Protein AF-A0A140GR70-F1 (afdb_monomer_lite)

Organism: Clostridium perfringens (NCBI:txid1502)

Sequence (190 aa):
MDKSYELPILKVSNDFLEKCQNIIRYSSLDVKYKFSELLINQDLESFISFMFIGAKDKNFKLTESFLEELISLQIKEVQNLYLNKSVKKIGQALNILISKDCGFSIQAELLNCSSPDDLVRIITNIALSYRRVIKKTMLNDNDINEVLNSVSDTKQIKILANMILIYSSVYIHNKKELEEVEEVDESEEI

Radius of gyration: 18.19 Å; chains: 1; bounding box: 41×38×78 Å

Foldseek 3Di:
DDPPDDDDPQPDDPVLVVVLVCQCPPFDPQLNVLSVVCNVVVAPVSVLSNLVVLLVTPPRADAPRNVLSSQVSYDPLLNVLLPQPLLLLLLLLLLVCVVVVRNVVLLVLLQVDQDLVSVLVSSVVSQVSSCVPLVDGSDDPCSSVVLSVSDDHRVSSNSSSSSSPSSNRHDHDPVPPVVVSVPPPPPPDD

pLDDT: mean 81.14, std 15.73, range [36.78, 95.75]

Structure (mmCIF, N/CA/C/O backbone):
data_AF-A0A140GR70-F1
#
_entry.id   AF-A0A140GR70-F1
#
loop_
_atom_site.group_PDB
_atom_site.id
_atom_site.type_symbol
_atom_site.label_atom_id
_atom_site.label_alt_id
_atom_site.label_comp_id
_atom_site.label_asym_id
_atom_site.label_entity_id
_atom_site.label_seq_id
_atom_site.pdbx_PDB_ins_code
_atom_site.Cartn_x
_atom_site.Cartn_y
_atom_site.Cartn_z
_atom_site.occupancy
_atom_site.B_iso_or_equiv
_atom_site.auth_seq_id
_atom_site.auth_comp_id
_atom_site.auth_asym_id
_atom_site.auth_atom_id
_atom_site.pdbx_PDB_model_num
ATOM 1 N N . MET A 1 1 ? 12.257 -5.485 -37.862 1.00 42.72 1 MET A N 1
ATOM 2 C CA . MET A 1 1 ? 12.649 -4.487 -36.849 1.00 42.72 1 MET A CA 1
ATOM 3 C C . MET A 1 1 ? 12.809 -5.244 -35.551 1.00 42.72 1 MET A C 1
ATOM 5 O O . MET A 1 1 ? 11.802 -5.633 -34.970 1.00 42.72 1 MET A O 1
ATOM 9 N N . ASP A 1 2 ? 14.049 -5.546 -35.176 1.00 41.62 2 ASP A N 1
ATOM 10 C CA . ASP A 1 2 ? 14.341 -6.172 -33.890 1.00 41.62 2 ASP A CA 1
ATOM 11 C C . ASP A 1 2 ? 13.977 -5.183 -32.785 1.00 41.62 2 ASP A C 1
ATOM 13 O O . ASP A 1 2 ? 14.456 -4.049 -32.772 1.00 41.62 2 ASP A O 1
ATOM 17 N N . LYS A 1 3 ? 13.071 -5.586 -31.891 1.00 48.41 3 LYS A N 1
ATOM 18 C CA . LYS A 1 3 ? 12.798 -4.835 -30.667 1.00 48.41 3 LYS A CA 1
ATOM 19 C C . LYS A 1 3 ? 14.024 -4.996 -29.772 1.00 48.41 3 LYS A C 1
ATOM 21 O O . LYS A 1 3 ? 14.169 -6.024 -29.117 1.00 48.41 3 LYS A O 1
ATOM 26 N N . SER A 1 4 ? 14.924 -4.017 -29.777 1.00 48.16 4 SER A N 1
ATOM 27 C CA . SER A 1 4 ? 15.984 -3.932 -28.777 1.00 48.16 4 SER A CA 1
ATOM 28 C C . SER A 1 4 ? 15.335 -3.742 -27.407 1.00 48.16 4 SER A C 1
ATOM 30 O O . SER A 1 4 ? 14.594 -2.784 -27.194 1.00 48.16 4 SER A O 1
ATOM 32 N N . TYR A 1 5 ? 15.569 -4.687 -26.496 1.00 49.66 5 TYR A N 1
ATOM 33 C CA . TYR A 1 5 ? 15.121 -4.581 -25.112 1.00 49.66 5 TYR A CA 1
ATOM 34 C C . TYR A 1 5 ? 16.189 -3.802 -24.342 1.00 49.66 5 TYR A C 1
ATOM 36 O O . TYR A 1 5 ? 17.255 -4.332 -24.030 1.00 49.66 5 TYR A O 1
ATOM 44 N N . GLU A 1 6 ? 15.941 -2.519 -24.103 1.00 50.50 6 GLU A N 1
ATOM 45 C CA . GLU A 1 6 ? 16.799 -1.701 -23.250 1.00 50.50 6 GLU A CA 1
ATOM 46 C C . GLU A 1 6 ? 16.425 -1.977 -21.793 1.00 50.50 6 GLU A C 1
ATOM 48 O O . GLU A 1 6 ? 15.339 -1.620 -21.340 1.00 50.50 6 GLU A O 1
ATOM 53 N 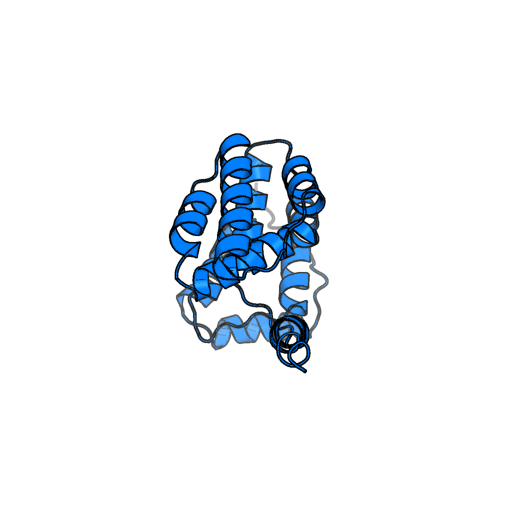N . LEU A 1 7 ? 17.309 -2.658 -21.061 1.00 52.84 7 LEU A N 1
ATOM 54 C CA . LEU A 1 7 ? 17.143 -2.828 -19.622 1.00 52.84 7 LEU A CA 1
ATOM 55 C C . LEU A 1 7 ? 17.640 -1.558 -18.920 1.00 52.84 7 LEU A C 1
ATOM 57 O O . LEU A 1 7 ? 18.805 -1.189 -19.109 1.00 52.84 7 LEU A O 1
ATOM 61 N N . PRO A 1 8 ? 16.810 -0.887 -18.105 1.00 59.25 8 PRO A N 1
ATOM 62 C CA . PRO A 1 8 ? 17.270 0.254 -17.332 1.00 59.25 8 PRO A CA 1
ATOM 63 C C . PRO A 1 8 ? 18.392 -0.197 -16.388 1.00 59.25 8 PRO A C 1
ATOM 65 O O . PRO A 1 8 ? 18.254 -1.179 -15.659 1.00 59.25 8 PRO A O 1
ATOM 68 N N . ILE A 1 9 ? 19.522 0.517 -16.394 1.00 57.59 9 ILE A N 1
ATOM 69 C CA . ILE A 1 9 ? 20.574 0.306 -15.395 1.00 57.59 9 ILE A CA 1
ATOM 70 C C . ILE A 1 9 ? 20.068 0.903 -14.084 1.00 57.59 9 ILE A C 1
ATOM 72 O O . ILE A 1 9 ? 20.148 2.111 -13.854 1.00 57.59 9 ILE A O 1
ATOM 76 N N . LEU A 1 10 ? 19.521 0.043 -13.231 1.00 66.56 10 LEU A N 1
ATOM 77 C CA . LEU A 1 10 ? 19.032 0.418 -11.914 1.00 66.56 10 LEU A CA 1
ATOM 78 C C . LEU A 1 10 ? 20.213 0.481 -10.941 1.00 66.56 10 LEU A C 1
ATOM 80 O O . LEU A 1 10 ? 20.910 -0.510 -10.723 1.00 66.56 10 LEU A O 1
ATOM 84 N N . LYS A 1 11 ? 20.452 1.657 -10.353 1.00 72.75 11 LYS A N 1
ATOM 85 C CA . LYS A 1 11 ? 21.376 1.790 -9.221 1.00 72.75 11 LYS A CA 1
ATOM 86 C C . LYS A 1 11 ? 20.663 1.302 -7.965 1.00 72.75 11 LYS A C 1
ATOM 88 O O . LYS A 1 11 ? 19.963 2.075 -7.324 1.00 72.75 11 LYS A O 1
ATOM 93 N N . VAL A 1 12 ? 20.841 0.026 -7.655 1.00 81.25 12 VAL A N 1
ATOM 94 C CA . VAL A 1 12 ? 20.326 -0.619 -6.440 1.00 81.25 12 VAL A CA 1
ATOM 95 C C . VAL A 1 12 ? 21.473 -0.979 -5.503 1.00 81.25 12 VAL A C 1
ATOM 97 O O . VAL A 1 12 ? 22.621 -1.116 -5.939 1.00 81.25 12 VAL A O 1
ATOM 100 N N . SER A 1 13 ? 21.177 -1.112 -4.214 1.00 87.75 13 SER A N 1
ATOM 101 C CA . SER A 1 13 ? 22.169 -1.519 -3.223 1.00 87.75 13 SER A CA 1
ATOM 102 C C . SER A 1 13 ? 22.524 -3.011 -3.348 1.00 87.75 13 SER A C 1
ATOM 104 O O . SER A 1 13 ? 21.765 -3.821 -3.888 1.00 87.75 13 SER A O 1
ATOM 106 N N . ASN A 1 14 ? 23.688 -3.409 -2.824 1.00 87.94 14 ASN A N 1
ATOM 107 C CA . ASN A 1 14 ? 24.030 -4.834 -2.718 1.00 87.94 14 ASN A CA 1
ATOM 108 C C . ASN A 1 14 ? 23.053 -5.575 -1.789 1.00 87.94 14 ASN A C 1
ATOM 110 O O . ASN A 1 14 ? 22.665 -6.703 -2.089 1.00 87.94 14 ASN A O 1
ATOM 114 N N . ASP A 1 15 ? 22.601 -4.917 -0.720 1.00 88.06 15 ASP A N 1
ATOM 115 C CA . ASP A 1 15 ? 21.597 -5.444 0.208 1.00 88.06 15 ASP A CA 1
ATOM 116 C C . ASP A 1 15 ? 20.269 -5.729 -0.504 1.00 88.06 15 ASP A C 1
ATOM 118 O O . ASP A 1 15 ? 19.615 -6.741 -0.241 1.00 88.06 15 ASP A O 1
ATOM 122 N N . PHE A 1 16 ? 19.868 -4.861 -1.435 1.00 88.44 16 PHE A N 1
ATOM 123 C CA . PHE A 1 16 ? 18.698 -5.084 -2.273 1.00 88.44 16 PHE A CA 1
ATOM 124 C C . PHE A 1 16 ? 18.865 -6.332 -3.135 1.00 88.44 16 PHE A C 1
ATOM 126 O O . PHE A 1 16 ? 17.987 -7.194 -3.132 1.00 88.44 16 PHE A O 1
ATOM 133 N N . LEU A 1 17 ? 20.007 -6.483 -3.815 1.00 88.06 17 LEU A N 1
ATOM 134 C CA . LEU A 1 17 ? 20.296 -7.667 -4.630 1.00 88.06 17 LEU A CA 1
ATOM 135 C C . LEU A 1 17 ? 20.277 -8.959 -3.804 1.00 88.06 17 LEU A C 1
ATOM 137 O O . LEU A 1 17 ? 19.729 -9.967 -4.256 1.00 88.06 17 LEU A O 1
ATOM 141 N N . GLU A 1 18 ? 20.828 -8.939 -2.592 1.00 89.06 18 GLU A N 1
ATOM 142 C CA . GLU A 1 18 ? 20.797 -10.088 -1.688 1.00 89.06 18 GLU A CA 1
ATOM 143 C C . GLU A 1 18 ? 19.359 -10.447 -1.284 1.00 89.06 18 GLU A C 1
ATOM 145 O O . GLU A 1 18 ? 18.958 -11.613 -1.347 1.00 89.06 18 GLU A O 1
ATOM 150 N N . LYS A 1 19 ? 18.531 -9.449 -0.957 1.00 88.06 19 LYS A N 1
ATOM 151 C CA . LYS A 1 19 ? 17.107 -9.663 -0.654 1.00 88.06 19 LYS A CA 1
ATOM 152 C C . LYS A 1 19 ? 16.333 -10.201 -1.854 1.00 88.06 19 LYS A C 1
ATOM 154 O O . LYS A 1 19 ? 15.553 -11.138 -1.686 1.00 88.06 19 LYS A O 1
ATOM 159 N N . CYS A 1 20 ? 16.594 -9.700 -3.062 1.00 88.88 20 CYS A N 1
ATOM 160 C CA . CYS A 1 20 ? 16.032 -10.248 -4.298 1.00 88.88 20 CYS A CA 1
ATOM 161 C C . CYS A 1 20 ? 16.365 -11.740 -4.446 1.00 88.88 20 CYS A C 1
ATOM 163 O O . CYS A 1 20 ? 15.481 -12.559 -4.705 1.00 88.88 20 CYS A O 1
ATOM 165 N N . GLN A 1 21 ? 17.631 -12.116 -4.235 1.00 88.19 21 GLN A N 1
ATOM 166 C CA . GLN A 1 21 ? 18.054 -13.517 -4.289 1.00 88.19 21 GLN A CA 1
ATOM 167 C C . GLN A 1 21 ? 17.365 -14.364 -3.217 1.00 88.19 21 GLN A C 1
ATOM 169 O O . GLN A 1 21 ? 16.930 -15.479 -3.509 1.00 88.19 21 GLN A O 1
ATOM 174 N N . ASN A 1 22 ? 17.224 -13.840 -1.999 1.00 88.81 22 ASN A N 1
ATOM 175 C CA . ASN A 1 22 ? 16.535 -14.530 -0.913 1.00 88.81 22 ASN A CA 1
ATOM 176 C C . ASN A 1 22 ? 15.056 -14.765 -1.238 1.00 88.81 22 ASN A C 1
ATOM 178 O O . ASN A 1 22 ? 14.564 -15.873 -1.022 1.00 88.81 22 ASN A O 1
ATOM 182 N N . ILE A 1 23 ? 14.369 -13.787 -1.837 1.00 88.19 23 ILE A N 1
ATOM 183 C CA . ILE A 1 23 ? 12.974 -13.941 -2.270 1.00 88.19 23 ILE A CA 1
ATOM 184 C C . ILE A 1 23 ? 12.857 -15.069 -3.301 1.00 88.19 23 ILE A C 1
ATOM 186 O O . ILE A 1 23 ? 12.030 -15.967 -3.134 1.00 88.19 23 ILE A O 1
ATOM 190 N N . ILE A 1 24 ? 13.726 -15.077 -4.317 1.00 86.38 24 ILE A N 1
ATOM 191 C CA . ILE A 1 24 ? 13.738 -16.097 -5.379 1.00 86.38 24 ILE A CA 1
ATOM 192 C C . ILE A 1 24 ? 14.080 -17.490 -4.825 1.00 86.38 24 ILE A C 1
ATOM 194 O O . ILE A 1 24 ? 13.548 -18.503 -5.287 1.00 86.38 24 ILE A O 1
ATOM 198 N N . ARG A 1 25 ? 14.965 -17.583 -3.829 1.00 88.12 25 ARG A N 1
ATOM 199 C CA . ARG A 1 25 ? 15.404 -18.870 -3.267 1.00 88.12 25 ARG A CA 1
ATOM 200 C C . ARG A 1 25 ? 14.405 -19.450 -2.276 1.00 88.12 25 ARG A C 1
ATOM 202 O O . ARG A 1 25 ? 14.076 -20.631 -2.396 1.00 88.12 25 ARG A O 1
ATOM 209 N N . TYR A 1 26 ? 13.890 -18.638 -1.360 1.00 88.19 26 TYR A N 1
ATOM 210 C CA . TYR A 1 26 ? 13.258 -19.138 -0.138 1.00 88.19 26 TYR A CA 1
ATOM 211 C C . TYR A 1 26 ? 11.753 -18.864 -0.017 1.00 88.19 26 TYR A C 1
ATOM 213 O O . TYR A 1 26 ? 11.118 -19.477 0.836 1.00 88.19 26 TYR A O 1
ATOM 221 N N . SER A 1 27 ? 11.162 -18.004 -0.854 1.00 87.75 27 SER A N 1
ATOM 222 C CA . SER A 1 27 ? 9.712 -17.731 -0.783 1.00 87.75 27 SER A CA 1
ATOM 223 C C . SER A 1 27 ? 8.869 -18.860 -1.384 1.00 87.75 27 SER A C 1
ATOM 225 O O . SER A 1 27 ? 9.390 -19.755 -2.053 1.00 87.75 27 SER A O 1
ATOM 227 N N . SER A 1 28 ? 7.549 -18.811 -1.197 1.00 89.88 28 SER A N 1
ATOM 228 C CA . SER A 1 28 ? 6.615 -19.682 -1.921 1.00 89.88 28 SER A CA 1
ATOM 229 C C . SER A 1 28 ? 6.694 -19.493 -3.445 1.00 89.88 28 SER A C 1
ATOM 231 O O . SER A 1 28 ? 7.146 -18.460 -3.944 1.00 89.88 28 SER A O 1
ATOM 233 N N . LEU A 1 29 ? 6.255 -20.503 -4.206 1.00 90.75 29 LEU A N 1
ATOM 234 C CA . LEU A 1 29 ? 6.300 -20.475 -5.674 1.00 90.75 29 LEU A CA 1
ATOM 235 C C . LEU A 1 29 ? 5.546 -19.268 -6.256 1.00 90.75 29 LEU A C 1
ATOM 237 O O . LEU A 1 29 ? 6.050 -18.630 -7.178 1.00 90.75 29 LEU A O 1
ATOM 241 N N . ASP A 1 30 ? 4.397 -18.917 -5.675 1.00 91.06 30 ASP A N 1
ATOM 242 C CA . ASP A 1 30 ? 3.586 -17.776 -6.109 1.00 91.06 30 ASP A CA 1
ATOM 243 C C . ASP A 1 30 ? 4.327 -16.448 -5.914 1.00 91.06 30 ASP A C 1
ATOM 245 O O . ASP A 1 30 ? 4.372 -15.619 -6.827 1.00 91.06 30 ASP A O 1
ATOM 249 N N . VAL A 1 31 ? 4.972 -16.264 -4.755 1.00 90.50 31 VAL A N 1
ATOM 250 C CA . VAL A 1 31 ? 5.796 -15.078 -4.478 1.00 90.50 31 VAL A CA 1
ATOM 251 C C . VAL A 1 31 ? 6.969 -15.011 -5.452 1.00 90.50 31 VAL A C 1
ATOM 253 O O . VAL A 1 31 ? 7.221 -13.949 -6.017 1.00 90.50 31 VAL A O 1
ATOM 256 N N . LYS A 1 32 ? 7.660 -16.131 -5.711 1.00 92.25 32 LYS A N 1
ATOM 257 C CA . LYS A 1 32 ? 8.763 -16.179 -6.689 1.00 92.25 32 LYS A CA 1
ATOM 258 C C . LYS A 1 32 ? 8.298 -15.778 -8.084 1.00 92.25 32 LYS A C 1
ATOM 260 O O . LYS A 1 32 ? 8.974 -14.993 -8.750 1.00 92.25 32 LYS A O 1
ATOM 265 N N . TYR A 1 33 ? 7.159 -16.311 -8.523 1.00 92.31 33 TYR A N 1
ATOM 266 C CA . TYR A 1 33 ? 6.601 -16.027 -9.840 1.00 92.31 33 TYR A CA 1
ATOM 267 C C . TYR A 1 33 ? 6.263 -14.539 -9.980 1.00 92.31 33 TYR A C 1
ATOM 269 O O . TYR A 1 33 ? 6.752 -13.884 -10.898 1.00 92.31 33 TYR A O 1
ATOM 277 N N . LYS A 1 34 ? 5.521 -13.976 -9.018 1.00 93.12 34 LYS A N 1
ATOM 278 C CA . LYS A 1 34 ? 5.145 -12.554 -9.033 1.00 93.12 34 LYS A CA 1
ATOM 279 C C . LYS A 1 34 ? 6.322 -11.608 -8.867 1.00 93.12 34 LYS A C 1
A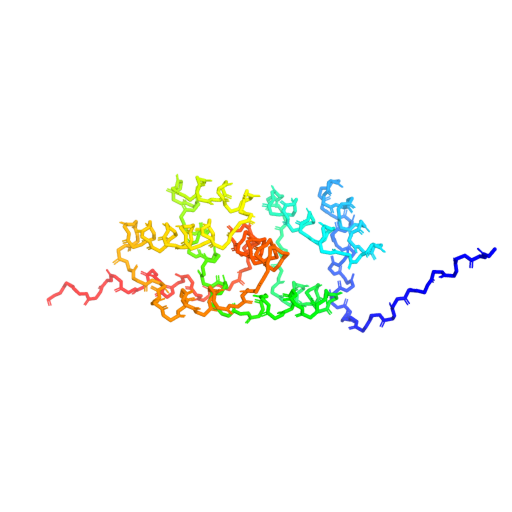TOM 281 O O . LYS A 1 34 ? 6.358 -10.561 -9.505 1.00 93.12 34 LYS A O 1
ATOM 286 N N . PHE A 1 35 ? 7.317 -11.990 -8.078 1.00 91.19 35 PHE A N 1
ATOM 287 C CA . PHE A 1 35 ? 8.548 -11.222 -7.984 1.00 91.19 35 PHE A CA 1
ATOM 288 C C . PHE A 1 35 ? 9.326 -11.215 -9.305 1.00 91.19 35 PHE A C 1
ATOM 290 O O . PHE A 1 35 ? 9.818 -10.174 -9.727 1.00 91.19 35 PHE A O 1
ATOM 297 N N . SER A 1 36 ? 9.398 -12.356 -9.995 1.00 89.12 36 SER A N 1
ATOM 298 C CA . SER A 1 36 ? 10.055 -12.440 -11.307 1.00 89.12 36 SER A CA 1
ATOM 299 C C . SER A 1 36 ? 9.332 -11.586 -12.353 1.00 89.12 36 SER A C 1
ATOM 301 O O . SER A 1 36 ? 9.981 -10.888 -13.125 1.00 89.12 36 SER A O 1
ATOM 303 N N . GLU A 1 37 ? 7.996 -11.599 -12.341 1.00 90.50 37 GLU A N 1
ATOM 304 C CA . GLU A 1 37 ? 7.153 -10.753 -13.195 1.00 90.50 37 GLU A CA 1
ATOM 305 C C . GLU A 1 37 ? 7.436 -9.259 -12.960 1.00 90.50 37 GLU A C 1
ATOM 307 O O . GLU A 1 37 ? 7.689 -8.521 -13.913 1.00 90.50 37 GLU A O 1
ATOM 312 N N . LEU A 1 38 ? 7.519 -8.835 -11.692 1.00 90.31 38 LEU A N 1
ATOM 313 C CA . LEU A 1 38 ? 7.901 -7.472 -11.314 1.00 90.31 38 LEU A CA 1
ATOM 314 C C . LEU A 1 38 ? 9.286 -7.076 -11.844 1.00 90.31 38 LEU A C 1
ATOM 316 O O . LEU A 1 38 ? 9.435 -5.981 -12.381 1.00 90.31 38 LEU A O 1
ATOM 320 N N . LEU A 1 39 ? 10.294 -7.946 -11.729 1.00 84.88 39 LEU A N 1
ATOM 321 C CA . LEU A 1 39 ? 11.650 -7.639 -12.202 1.00 84.88 39 LEU A CA 1
ATOM 322 C C . LEU A 1 39 ? 11.727 -7.452 -13.727 1.00 84.88 39 LEU A C 1
ATOM 324 O O . LEU A 1 39 ? 12.536 -6.649 -14.196 1.00 84.88 39 LEU A O 1
ATOM 328 N N . ILE A 1 40 ? 10.905 -8.187 -14.484 1.00 84.12 40 ILE A N 1
ATOM 329 C CA . ILE A 1 40 ? 10.892 -8.164 -15.955 1.00 84.12 40 ILE A CA 1
ATOM 330 C C . ILE A 1 40 ? 10.084 -6.979 -16.492 1.00 84.12 40 ILE A C 1
ATOM 332 O O . ILE A 1 40 ? 10.556 -6.281 -17.391 1.00 84.12 40 ILE A O 1
ATOM 336 N N . ASN A 1 41 ? 8.874 -6.767 -15.968 1.00 84.06 41 ASN A N 1
ATOM 337 C CA . ASN A 1 41 ? 7.933 -5.785 -16.513 1.00 84.06 41 ASN A CA 1
ATOM 338 C C . ASN A 1 41 ? 8.097 -4.396 -15.887 1.00 84.06 41 ASN A C 1
ATOM 340 O O . ASN A 1 41 ? 7.894 -3.394 -16.567 1.00 84.06 41 ASN A O 1
ATOM 344 N N . GLN A 1 42 ? 8.462 -4.337 -14.600 1.00 80.50 42 GLN A N 1
ATOM 345 C CA . GLN A 1 42 ? 8.635 -3.102 -13.820 1.00 80.50 42 GLN A CA 1
ATOM 346 C C . GLN A 1 42 ? 7.425 -2.152 -13.867 1.00 80.50 42 GLN A C 1
ATOM 348 O O . GLN A 1 42 ? 7.564 -0.939 -13.715 1.00 80.50 42 GLN A O 1
ATOM 353 N N . ASP A 1 43 ? 6.224 -2.700 -14.060 1.00 85.00 43 ASP A N 1
ATOM 354 C CA . ASP A 1 43 ? 4.978 -1.943 -14.049 1.00 85.00 43 ASP A CA 1
ATOM 355 C C . ASP A 1 43 ? 4.261 -2.014 -12.692 1.00 85.00 43 ASP A C 1
ATOM 357 O O . ASP A 1 43 ? 4.529 -2.856 -11.827 1.00 85.00 43 ASP A O 1
ATOM 361 N N . LEU A 1 44 ? 3.316 -1.089 -12.516 1.00 84.75 44 LEU A N 1
ATOM 362 C CA . LEU A 1 44 ? 2.527 -0.950 -11.298 1.00 84.75 44 LEU A CA 1
ATOM 363 C C . LEU A 1 44 ? 1.693 -2.204 -10.990 1.00 84.75 44 LEU A C 1
ATOM 365 O O . LEU A 1 44 ? 1.498 -2.537 -9.824 1.00 84.75 44 LEU A O 1
ATOM 369 N N . GLU A 1 45 ? 1.172 -2.881 -12.011 1.00 88.56 45 GLU A N 1
ATOM 370 C CA . GLU A 1 45 ? 0.317 -4.055 -11.825 1.00 88.56 45 GLU A CA 1
ATOM 371 C C . GLU A 1 45 ? 1.122 -5.226 -11.256 1.00 88.56 45 GLU A C 1
ATOM 373 O O . GLU A 1 45 ? 0.724 -5.838 -10.262 1.00 88.56 45 GLU A O 1
ATOM 378 N N . SER A 1 46 ? 2.305 -5.464 -11.819 1.00 89.69 46 SER A N 1
ATOM 379 C CA . SER A 1 46 ? 3.270 -6.449 -11.343 1.00 89.69 46 SER A CA 1
ATOM 380 C C . SER A 1 46 ? 3.731 -6.115 -9.922 1.00 89.69 46 SER A C 1
ATOM 382 O O . SER A 1 46 ? 3.812 -7.008 -9.075 1.00 89.69 46 SER A O 1
ATOM 384 N N . PHE A 1 47 ? 3.955 -4.828 -9.623 1.00 89.62 47 PHE A N 1
ATOM 385 C CA . PHE A 1 47 ? 4.295 -4.362 -8.277 1.00 89.62 47 PHE A CA 1
ATOM 386 C C . PHE A 1 47 ? 3.182 -4.678 -7.275 1.00 89.62 47 PHE A C 1
ATOM 388 O O . PHE A 1 47 ? 3.422 -5.381 -6.294 1.00 89.62 47 PHE A O 1
ATOM 395 N N . ILE A 1 48 ? 1.948 -4.240 -7.536 1.00 88.44 48 ILE A N 1
ATOM 396 C CA . ILE A 1 48 ? 0.801 -4.484 -6.649 1.00 88.44 48 ILE A CA 1
ATOM 397 C C . ILE A 1 48 ? 0.566 -5.985 -6.468 1.00 88.44 48 ILE A C 1
ATOM 399 O O . ILE A 1 48 ? 0.375 -6.455 -5.344 1.00 88.44 48 ILE A O 1
ATOM 403 N N . SER A 1 49 ? 0.613 -6.753 -7.560 1.00 89.62 49 SER A N 1
ATOM 404 C CA . SER A 1 49 ? 0.410 -8.198 -7.510 1.00 89.62 49 SER A CA 1
ATOM 405 C C . SER A 1 49 ? 1.458 -8.883 -6.636 1.00 89.62 49 SER A C 1
ATOM 407 O O . SER A 1 49 ? 1.106 -9.795 -5.884 1.00 89.62 49 SER A O 1
ATOM 409 N N . PHE A 1 50 ? 2.722 -8.467 -6.723 1.00 91.31 50 PHE A N 1
ATOM 410 C CA . PHE A 1 50 ? 3.782 -8.971 -5.858 1.00 91.31 50 PHE A CA 1
ATOM 411 C C . PHE A 1 50 ? 3.536 -8.597 -4.394 1.00 91.31 50 PHE A C 1
ATOM 413 O O . PHE A 1 50 ? 3.587 -9.477 -3.537 1.00 91.31 50 PHE A O 1
ATOM 420 N N . MET A 1 51 ? 3.194 -7.337 -4.107 1.00 89.44 51 MET A N 1
ATOM 421 C CA . MET A 1 51 ? 2.930 -6.884 -2.738 1.00 89.44 51 MET A CA 1
ATOM 422 C C . MET A 1 51 ? 1.771 -7.655 -2.089 1.00 89.44 51 MET A C 1
ATOM 424 O O . MET A 1 51 ? 1.891 -8.089 -0.945 1.00 89.44 51 MET A O 1
ATOM 428 N N . PHE A 1 52 ? 0.671 -7.892 -2.813 1.00 87.25 52 PHE A N 1
ATOM 429 C CA . PHE A 1 52 ? -0.488 -8.623 -2.285 1.00 87.25 52 PHE A CA 1
ATOM 430 C C . PHE A 1 52 ? -0.261 -10.127 -2.137 1.00 87.25 52 PHE A C 1
ATOM 432 O O . PHE A 1 52 ? -0.758 -10.722 -1.181 1.00 87.25 52 PHE A O 1
ATOM 439 N N . ILE A 1 53 ? 0.464 -10.765 -3.060 1.00 88.62 53 ILE A N 1
ATOM 440 C CA . ILE A 1 53 ? 0.834 -12.179 -2.905 1.00 88.62 53 ILE A CA 1
ATOM 441 C C . ILE A 1 53 ? 1.840 -12.342 -1.766 1.00 88.62 53 ILE A C 1
ATOM 443 O O . ILE A 1 53 ? 1.673 -13.233 -0.937 1.00 88.62 53 ILE A O 1
ATOM 447 N N . GLY A 1 54 ? 2.808 -11.431 -1.663 1.00 85.62 54 GLY A N 1
ATOM 448 C CA . GLY A 1 54 ? 3.733 -11.356 -0.541 1.00 85.62 54 GLY A CA 1
ATOM 449 C C . GLY A 1 54 ? 3.011 -11.210 0.798 1.00 85.62 54 GLY A C 1
ATOM 450 O O . GLY A 1 54 ? 3.268 -11.984 1.710 1.00 85.62 54 GLY A O 1
ATOM 451 N N . ALA A 1 55 ? 2.039 -10.300 0.906 1.00 81.31 55 ALA A N 1
ATOM 452 C CA . ALA A 1 55 ? 1.257 -10.095 2.130 1.00 81.31 55 ALA A CA 1
ATOM 453 C C . ALA A 1 55 ? 0.486 -11.344 2.607 1.00 81.31 55 ALA A C 1
ATOM 455 O O . ALA A 1 55 ? 0.182 -11.473 3.791 1.00 81.31 55 ALA A O 1
ATOM 456 N N . LYS A 1 56 ? 0.150 -12.268 1.697 1.00 81.44 56 LYS A N 1
ATOM 457 C CA . LYS A 1 56 ? -0.520 -13.536 2.032 1.00 81.44 56 LYS A CA 1
ATOM 458 C C . LYS A 1 56 ? 0.450 -14.609 2.531 1.00 81.44 56 LYS A C 1
ATOM 460 O O . LYS A 1 56 ? 0.015 -15.569 3.170 1.00 81.44 56 LYS A O 1
ATOM 465 N N . ASP A 1 57 ? 1.740 -14.475 2.239 1.00 80.94 57 ASP A N 1
ATOM 466 C CA . ASP A 1 57 ? 2.766 -15.424 2.655 1.00 80.94 57 ASP A CA 1
ATOM 467 C C . ASP A 1 57 ? 3.263 -15.073 4.066 1.00 80.94 57 ASP A C 1
ATOM 469 O O . ASP A 1 57 ? 3.924 -14.063 4.295 1.00 80.94 57 ASP A O 1
ATOM 473 N N . LYS A 1 58 ? 2.962 -15.937 5.042 1.00 69.75 58 LYS A N 1
ATOM 474 C CA . LYS A 1 58 ? 3.312 -15.726 6.460 1.00 69.75 58 LYS A CA 1
ATOM 475 C C . LYS A 1 58 ? 4.819 -15.604 6.712 1.00 69.75 58 LYS A C 1
ATOM 477 O O . LYS A 1 58 ? 5.215 -15.062 7.743 1.00 69.75 58 LYS A O 1
ATOM 482 N N . ASN A 1 59 ? 5.647 -16.125 5.808 1.00 68.94 59 ASN A N 1
ATOM 483 C CA . ASN A 1 59 ? 7.104 -16.077 5.922 1.00 68.94 59 ASN A CA 1
ATOM 484 C C . ASN A 1 59 ? 7.708 -14.881 5.180 1.00 68.94 59 ASN A C 1
ATOM 486 O O . ASN A 1 59 ? 8.912 -14.637 5.275 1.00 68.94 59 ASN A O 1
ATOM 490 N N . PHE A 1 60 ? 6.889 -14.132 4.446 1.00 74.31 60 PHE A N 1
ATOM 491 C CA . PHE A 1 60 ? 7.331 -12.999 3.665 1.00 74.31 60 PHE A CA 1
ATOM 492 C C . PHE A 1 60 ? 7.235 -11.719 4.494 1.00 74.31 60 PHE A C 1
ATOM 494 O O . PHE A 1 60 ? 6.158 -11.231 4.833 1.00 74.31 60 PHE A O 1
ATOM 501 N N . LYS A 1 61 ? 8.399 -11.166 4.837 1.00 73.81 61 LYS A N 1
ATOM 502 C CA . LYS A 1 61 ? 8.518 -9.878 5.520 1.00 73.81 61 LYS A CA 1
ATOM 503 C C . LYS A 1 61 ? 9.350 -8.934 4.670 1.00 73.81 61 LYS A C 1
ATOM 505 O O . LYS A 1 61 ? 10.473 -9.263 4.293 1.00 73.81 61 LYS A O 1
ATOM 510 N N . LEU A 1 62 ? 8.809 -7.747 4.416 1.00 77.75 62 LEU A N 1
ATOM 511 C CA . LEU A 1 62 ? 9.520 -6.676 3.732 1.00 77.75 62 LEU A CA 1
ATOM 512 C C . LEU A 1 62 ? 10.073 -5.698 4.763 1.00 77.75 62 LEU A C 1
ATOM 514 O O . LEU A 1 62 ? 9.347 -5.150 5.588 1.00 77.75 62 LEU A O 1
ATOM 518 N N . THR A 1 63 ? 11.381 -5.481 4.712 1.00 81.69 63 THR A N 1
ATOM 519 C CA . THR A 1 63 ? 12.023 -4.380 5.437 1.00 81.69 63 THR A CA 1
ATOM 520 C C . THR A 1 63 ? 11.705 -3.054 4.751 1.00 81.69 63 THR A C 1
ATOM 522 O O . THR A 1 63 ? 11.662 -3.034 3.519 1.00 81.69 63 THR A O 1
ATOM 525 N N . GLU A 1 64 ? 11.617 -1.960 5.512 1.00 79.94 64 GLU A N 1
ATOM 526 C CA . GLU A 1 64 ? 11.353 -0.613 4.974 1.00 79.94 64 GLU A CA 1
ATOM 527 C C . GLU A 1 64 ? 12.330 -0.255 3.846 1.00 79.94 64 GLU A C 1
ATOM 529 O O . GLU A 1 64 ? 11.889 0.040 2.742 1.00 79.94 64 GLU A O 1
ATOM 534 N N . SER A 1 65 ? 13.637 -0.450 4.060 1.00 83.62 65 SER A N 1
ATOM 535 C CA . SER A 1 65 ? 14.674 -0.124 3.067 1.00 83.62 65 SER A CA 1
ATOM 536 C C . SER A 1 65 ? 14.524 -0.860 1.734 1.00 83.62 65 SER A C 1
ATOM 538 O O . SER A 1 65 ? 14.747 -0.297 0.669 1.00 83.62 65 SER A O 1
ATOM 540 N N . PHE A 1 66 ? 14.110 -2.126 1.769 1.00 86.62 66 PHE A N 1
ATOM 541 C CA . PHE A 1 66 ? 13.895 -2.895 0.543 1.00 86.62 66 PHE A CA 1
ATOM 542 C C . PHE A 1 66 ? 12.644 -2.437 -0.205 1.00 86.62 66 PHE A C 1
ATOM 544 O O . PHE A 1 66 ? 12.645 -2.388 -1.432 1.00 86.62 66 PHE A O 1
ATOM 551 N N . LEU A 1 67 ? 11.583 -2.089 0.527 1.00 85.44 67 LEU A N 1
ATOM 552 C CA . LEU A 1 67 ? 10.373 -1.559 -0.082 1.00 85.44 67 LEU A CA 1
ATOM 553 C C . LEU A 1 67 ? 10.602 -0.158 -0.661 1.00 85.44 67 LEU A C 1
ATOM 555 O O . LEU A 1 67 ? 10.128 0.118 -1.755 1.00 85.44 67 LEU A O 1
ATOM 559 N N . GLU A 1 68 ? 11.369 0.696 0.017 1.00 85.06 68 GLU A N 1
ATOM 560 C CA . GLU A 1 68 ? 11.789 1.999 -0.509 1.00 85.06 68 GLU A CA 1
ATOM 561 C C . GLU A 1 68 ? 12.568 1.857 -1.820 1.00 85.06 68 GLU A C 1
ATOM 563 O O . GLU A 1 68 ? 12.258 2.542 -2.796 1.00 85.06 68 GLU A O 1
ATOM 568 N N . GLU A 1 69 ? 13.524 0.925 -1.884 1.00 86.88 69 GLU A N 1
ATOM 569 C CA . GLU A 1 69 ? 14.240 0.642 -3.129 1.00 86.88 69 GLU A CA 1
ATOM 570 C C . GLU A 1 69 ? 13.300 0.094 -4.215 1.00 86.88 69 GLU A C 1
ATOM 572 O O . GLU A 1 69 ? 13.365 0.577 -5.341 1.00 86.88 69 GLU A O 1
ATOM 577 N N . LEU A 1 70 ? 12.357 -0.810 -3.904 1.00 87.50 70 LEU A N 1
ATOM 578 C CA . LEU A 1 70 ? 11.343 -1.267 -4.873 1.00 87.50 70 LEU A CA 1
ATOM 579 C C . LEU A 1 70 ? 10.468 -0.122 -5.401 1.00 87.50 70 LEU A C 1
ATOM 581 O O . LEU A 1 70 ? 10.172 -0.072 -6.596 1.00 87.50 70 LEU A O 1
ATOM 585 N N . ILE A 1 71 ? 10.060 0.798 -4.525 1.00 87.12 71 ILE A N 1
ATOM 586 C CA . ILE A 1 71 ? 9.266 1.977 -4.882 1.00 87.12 71 ILE A CA 1
ATOM 587 C C . ILE A 1 71 ? 10.079 2.935 -5.753 1.00 87.12 71 ILE A C 1
ATOM 589 O O . ILE A 1 71 ? 9.531 3.503 -6.696 1.00 87.12 71 ILE A O 1
ATOM 593 N N . SER A 1 72 ? 11.385 3.075 -5.509 1.00 85.44 72 SER A N 1
ATOM 594 C CA . SER A 1 72 ? 12.265 3.918 -6.332 1.00 85.44 72 SER A CA 1
ATOM 595 C C . SER A 1 72 ? 12.332 3.483 -7.804 1.00 85.44 72 SER A C 1
ATOM 597 O O . SER A 1 72 ? 12.652 4.297 -8.670 1.00 85.44 72 SER A O 1
ATOM 599 N N . LEU A 1 73 ? 11.976 2.225 -8.095 1.00 84.88 73 LEU A N 1
ATOM 600 C CA . LEU A 1 73 ? 11.882 1.676 -9.451 1.00 84.88 73 LEU A CA 1
ATOM 601 C C . LEU A 1 73 ? 10.557 2.013 -10.152 1.00 84.88 73 LEU A C 1
ATOM 603 O O . LEU A 1 73 ? 10.426 1.790 -11.352 1.00 84.88 73 LEU A O 1
ATOM 607 N N . GLN A 1 74 ? 9.565 2.521 -9.419 1.00 86.12 74 GLN A N 1
ATOM 608 C CA . GLN A 1 74 ? 8.234 2.834 -9.939 1.00 86.12 74 GLN A CA 1
ATOM 609 C C . GLN A 1 74 ? 8.171 4.245 -10.538 1.00 86.12 74 GLN A C 1
ATOM 611 O O . GLN A 1 74 ? 9.071 5.063 -10.364 1.00 86.12 74 GLN A O 1
ATOM 616 N N . ILE A 1 75 ? 7.068 4.567 -11.218 1.00 85.62 75 ILE A N 1
ATOM 617 C CA . ILE A 1 75 ? 6.806 5.925 -11.720 1.00 85.62 75 ILE A CA 1
ATOM 618 C C . ILE A 1 75 ? 6.667 6.942 -10.573 1.00 85.62 75 ILE A C 1
ATOM 620 O O . ILE A 1 75 ? 6.264 6.594 -9.460 1.00 85.62 75 ILE A O 1
ATOM 624 N N . LYS A 1 76 ? 6.963 8.219 -10.851 1.00 85.81 76 LYS A N 1
ATOM 625 C CA . LYS A 1 76 ? 6.976 9.302 -9.847 1.00 85.81 76 LYS A CA 1
ATOM 626 C C . LYS A 1 76 ? 5.666 9.421 -9.073 1.00 85.81 76 LYS A C 1
ATOM 628 O O . LYS A 1 76 ? 5.682 9.721 -7.887 1.00 85.81 76 LYS A O 1
ATOM 633 N N . GLU A 1 77 ? 4.537 9.178 -9.724 1.00 85.62 77 GLU A N 1
ATOM 634 C CA . GLU A 1 77 ? 3.215 9.226 -9.105 1.00 85.62 77 GLU A CA 1
ATOM 635 C C . GLU A 1 77 ? 3.081 8.197 -7.975 1.00 85.62 77 GLU A C 1
ATOM 637 O O . GLU A 1 77 ? 2.572 8.517 -6.904 1.00 85.62 77 GLU A O 1
ATOM 642 N N . VAL A 1 78 ? 3.592 6.980 -8.185 1.00 85.69 78 VAL A N 1
ATOM 643 C CA . VAL A 1 78 ? 3.603 5.915 -7.170 1.00 85.69 78 VAL A CA 1
ATOM 644 C C . VAL A 1 78 ? 4.549 6.283 -6.032 1.00 85.69 78 VAL A C 1
ATOM 646 O O . VAL A 1 78 ? 4.179 6.155 -4.869 1.00 85.69 78 VAL A O 1
ATOM 649 N N . GLN A 1 79 ? 5.736 6.801 -6.362 1.00 88.31 79 GLN A N 1
ATOM 650 C CA . GLN A 1 79 ? 6.712 7.256 -5.368 1.00 88.31 79 GLN A CA 1
ATOM 651 C C . GLN A 1 79 ? 6.126 8.345 -4.457 1.00 88.31 79 GLN A C 1
ATOM 653 O O . GLN A 1 79 ? 6.219 8.242 -3.236 1.00 88.31 79 GLN A O 1
ATOM 658 N N . ASN A 1 80 ? 5.471 9.355 -5.036 1.00 88.44 80 ASN A N 1
ATOM 659 C CA . ASN A 1 80 ? 4.880 10.466 -4.290 1.00 88.44 80 ASN A CA 1
ATOM 660 C C . ASN A 1 80 ? 3.763 10.006 -3.345 1.00 88.44 80 ASN A C 1
ATOM 662 O O . ASN A 1 80 ? 3.703 10.461 -2.205 1.00 88.44 80 ASN A O 1
ATOM 666 N N . LEU A 1 81 ? 2.890 9.105 -3.806 1.00 86.31 81 LEU A N 1
ATOM 667 C CA . LEU A 1 81 ? 1.795 8.580 -2.987 1.00 86.31 81 LEU A CA 1
ATOM 668 C C . LEU A 1 81 ? 2.291 7.633 -1.893 1.00 86.31 81 LEU A C 1
ATOM 670 O O . LEU A 1 81 ? 1.753 7.655 -0.790 1.00 86.31 81 LEU A O 1
ATOM 674 N N . TYR A 1 82 ? 3.327 6.837 -2.164 1.00 84.38 82 TYR A N 1
ATOM 675 C CA . TYR A 1 82 ? 3.956 5.992 -1.152 1.00 84.38 82 TYR A CA 1
ATOM 676 C C . TYR A 1 82 ? 4.621 6.833 -0.053 1.00 84.38 82 TYR A C 1
ATOM 678 O O . TYR A 1 82 ? 4.410 6.594 1.128 1.00 84.38 82 TYR A O 1
ATOM 686 N N . LEU A 1 83 ? 5.368 7.878 -0.418 1.00 84.94 83 LEU A N 1
ATOM 687 C CA . LEU A 1 83 ? 6.031 8.758 0.553 1.00 84.94 83 LEU A CA 1
ATOM 688 C C . LEU A 1 83 ? 5.062 9.684 1.313 1.00 84.94 83 LEU A C 1
ATOM 690 O O . LEU A 1 83 ? 5.479 10.390 2.236 1.00 84.94 83 LEU A O 1
ATOM 694 N N . ASN A 1 84 ? 3.774 9.695 0.957 1.00 89.38 84 ASN A N 1
ATOM 695 C CA . ASN A 1 84 ? 2.772 10.505 1.631 1.00 89.38 84 ASN A CA 1
ATOM 696 C C . ASN A 1 84 ? 2.450 9.936 3.028 1.00 89.38 84 ASN A C 1
ATOM 698 O O . ASN A 1 84 ? 1.931 8.826 3.185 1.00 89.38 84 ASN A O 1
ATOM 702 N N . LYS A 1 85 ? 2.719 10.734 4.068 1.00 89.56 85 LYS A N 1
ATOM 703 C CA . LYS A 1 85 ? 2.515 10.331 5.468 1.00 89.56 85 LYS A CA 1
ATOM 704 C C . LYS A 1 85 ? 1.051 10.051 5.795 1.00 89.56 85 LYS A C 1
ATOM 706 O O . LYS A 1 85 ? 0.772 9.124 6.552 1.00 89.56 85 LYS A O 1
ATOM 711 N N . SER A 1 86 ? 0.123 10.822 5.241 1.00 92.00 86 SER A N 1
ATOM 712 C CA . SER A 1 86 ? -1.307 10.635 5.476 1.00 92.00 86 SER A CA 1
ATOM 713 C C . SER A 1 86 ? -1.816 9.353 4.812 1.00 92.00 86 SER A C 1
ATOM 715 O O . SER A 1 86 ? -2.567 8.611 5.440 1.00 92.00 86 SER A O 1
ATOM 717 N N . VAL A 1 87 ? -1.316 8.995 3.621 1.00 92.19 87 VAL A N 1
ATOM 718 C CA . VAL A 1 87 ? -1.589 7.686 2.991 1.00 92.19 87 VAL A CA 1
ATOM 719 C C . VAL A 1 87 ? -1.089 6.536 3.869 1.00 92.19 87 VAL A C 1
ATOM 721 O O . VAL A 1 87 ? -1.848 5.601 4.139 1.00 92.19 87 VAL A O 1
ATOM 724 N N . LYS A 1 88 ? 0.151 6.628 4.376 1.00 90.25 88 LYS A N 1
ATOM 725 C CA . LYS A 1 88 ? 0.725 5.636 5.305 1.00 90.25 88 LYS A CA 1
ATOM 726 C C . LYS A 1 88 ? -0.143 5.472 6.556 1.00 90.25 88 LYS A C 1
ATOM 728 O O . LYS A 1 88 ? -0.512 4.346 6.889 1.00 90.25 88 LYS A O 1
ATOM 733 N N . LYS A 1 89 ? -0.544 6.575 7.201 1.00 91.25 89 LYS A N 1
ATOM 734 C CA . LYS A 1 89 ? -1.424 6.549 8.383 1.00 91.25 89 LYS A CA 1
ATOM 735 C C . LYS A 1 89 ? -2.776 5.899 8.099 1.00 91.25 89 LYS A C 1
ATOM 737 O O . LYS A 1 89 ? -3.238 5.098 8.905 1.00 91.25 89 LYS A O 1
ATOM 742 N N . ILE A 1 90 ? -3.420 6.224 6.974 1.00 93.25 90 ILE A N 1
ATOM 743 C CA . ILE A 1 90 ? -4.719 5.636 6.606 1.00 93.25 90 ILE A CA 1
ATOM 744 C C . ILE A 1 90 ? -4.581 4.124 6.402 1.00 93.25 90 ILE A C 1
ATOM 746 O O . ILE A 1 90 ? -5.401 3.356 6.908 1.00 93.25 90 ILE A O 1
ATOM 750 N N . GLY A 1 91 ? -3.530 3.682 5.708 1.00 92.50 91 GLY A N 1
ATOM 751 C CA . GLY A 1 91 ? -3.250 2.260 5.529 1.00 92.50 91 GLY A CA 1
ATOM 752 C C . GLY A 1 91 ? -2.982 1.532 6.849 1.00 92.50 91 GLY A C 1
ATOM 753 O O . GLY A 1 91 ? -3.553 0.470 7.085 1.00 92.50 91 GLY A O 1
ATOM 754 N N . GLN A 1 92 ? -2.194 2.125 7.751 1.00 89.75 92 GLN A N 1
ATOM 755 C CA . GLN A 1 92 ? -1.948 1.584 9.095 1.00 89.75 92 GLN A CA 1
ATOM 756 C C . GLN A 1 92 ? -3.230 1.525 9.944 1.00 89.75 92 GLN A C 1
ATOM 758 O O . GLN A 1 92 ? -3.487 0.516 10.602 1.00 89.75 92 GLN A O 1
ATOM 763 N N . ALA A 1 93 ? -4.077 2.557 9.890 1.00 91.31 93 ALA A N 1
ATOM 764 C CA . ALA A 1 93 ? -5.378 2.555 10.558 1.00 91.31 93 ALA A CA 1
ATOM 765 C C . ALA A 1 93 ? -6.256 1.399 10.054 1.00 91.31 93 ALA A C 1
ATOM 767 O O . ALA A 1 93 ? -6.877 0.692 10.850 1.00 91.31 93 ALA A O 1
ATOM 768 N N . LEU A 1 94 ? -6.266 1.154 8.739 1.00 93.50 94 LEU A N 1
ATOM 769 C CA . LEU A 1 94 ? -6.969 0.015 8.158 1.00 93.50 94 LEU A CA 1
ATOM 770 C C . LEU A 1 94 ? -6.353 -1.329 8.577 1.00 93.50 94 LEU A C 1
ATOM 772 O O . LEU A 1 94 ? -7.103 -2.258 8.861 1.00 93.50 94 LEU A O 1
ATOM 776 N N . ASN A 1 95 ? -5.025 -1.442 8.678 1.00 90.56 95 ASN A N 1
ATOM 777 C CA . ASN A 1 95 ? -4.372 -2.653 9.187 1.00 90.56 95 ASN A CA 1
ATOM 778 C C . ASN A 1 95 ? -4.847 -3.000 10.608 1.00 90.56 95 ASN A C 1
ATOM 780 O O . ASN A 1 95 ? -5.195 -4.149 10.880 1.00 90.56 95 ASN A O 1
ATOM 784 N N . ILE A 1 96 ? -4.926 -1.999 11.490 1.00 89.44 96 ILE A N 1
ATOM 785 C CA . ILE A 1 96 ? -5.435 -2.161 12.859 1.00 89.44 96 ILE A CA 1
ATOM 786 C C . ILE A 1 96 ? -6.903 -2.606 12.844 1.00 89.44 96 ILE A C 1
ATOM 788 O O . ILE A 1 96 ? -7.299 -3.484 13.603 1.00 89.44 96 ILE A O 1
ATOM 792 N N . LEU A 1 97 ? -7.728 -2.047 11.958 1.00 91.56 97 LEU A N 1
ATOM 793 C CA . LEU A 1 97 ? -9.118 -2.488 11.814 1.00 91.56 97 LEU A CA 1
ATOM 794 C C . LEU A 1 97 ? -9.223 -3.933 11.307 1.00 91.56 97 LEU A C 1
ATOM 796 O O . LEU A 1 97 ? -10.075 -4.690 11.774 1.00 91.56 97 LEU A O 1
ATOM 800 N N . ILE A 1 98 ? -8.363 -4.339 10.370 1.00 90.62 98 ILE A N 1
ATOM 801 C CA . ILE A 1 98 ? -8.300 -5.717 9.865 1.00 90.62 98 ILE A CA 1
ATOM 802 C C . ILE A 1 98 ? -7.885 -6.680 10.984 1.00 90.62 98 ILE A C 1
ATOM 804 O O . ILE A 1 98 ? -8.514 -7.720 11.139 1.00 90.62 98 ILE A O 1
ATOM 808 N N . SER A 1 99 ? -6.892 -6.328 11.808 1.00 86.50 99 SER A N 1
ATOM 809 C CA . SER A 1 99 ? -6.457 -7.173 12.934 1.00 86.50 99 SER A CA 1
ATOM 810 C C . SER A 1 99 ? -7.496 -7.290 14.056 1.00 86.50 99 SER A C 1
ATOM 812 O O . SER A 1 99 ? -7.411 -8.193 14.885 1.00 86.50 99 SER A O 1
ATOM 814 N N . LYS A 1 100 ? -8.493 -6.396 14.071 1.00 87.56 100 LYS A N 1
ATOM 815 C CA . LYS A 1 100 ? -9.673 -6.427 14.948 1.00 87.56 100 LYS A CA 1
ATOM 816 C C . LYS A 1 100 ? -10.925 -6.976 14.245 1.00 87.56 100 LYS A C 1
ATOM 818 O O . LYS A 1 100 ? -12.035 -6.708 14.699 1.00 87.56 100 LYS A O 1
ATOM 823 N N . ASP A 1 101 ? -10.764 -7.666 13.116 1.00 88.06 101 ASP A N 1
ATOM 824 C CA . ASP A 1 101 ? -11.829 -8.294 12.319 1.00 88.06 101 ASP A CA 1
ATOM 825 C C . ASP A 1 101 ? -12.951 -7.354 11.827 1.00 88.06 101 ASP A C 1
ATOM 827 O O . ASP A 1 101 ? -14.031 -7.796 11.438 1.00 88.06 101 ASP A O 1
ATOM 831 N N . CYS A 1 102 ? -12.711 -6.040 11.794 1.00 89.94 102 CYS A N 1
ATOM 832 C CA . CYS A 1 102 ? -13.705 -5.033 11.395 1.00 89.94 102 CYS A CA 1
ATOM 833 C C . CYS A 1 102 ? -13.299 -4.211 10.161 1.00 89.94 102 CYS A C 1
ATOM 835 O O . CYS A 1 102 ? -14.090 -3.409 9.670 1.00 89.94 102 CYS A O 1
ATOM 837 N N . GLY A 1 103 ? -12.093 -4.427 9.628 1.00 91.06 103 GLY A N 1
ATOM 838 C CA . GLY A 1 103 ? -11.582 -3.738 8.439 1.00 91.06 103 GLY A CA 1
ATOM 839 C C . GLY A 1 103 ? -11.851 -4.444 7.104 1.00 91.06 103 GLY A C 1
ATOM 840 O O . GLY A 1 103 ? -11.658 -3.834 6.056 1.00 91.06 103 GLY A O 1
ATOM 841 N N . PHE A 1 104 ? -12.303 -5.704 7.104 1.00 91.12 104 PHE A N 1
ATOM 842 C CA . PHE A 1 104 ? -12.419 -6.510 5.876 1.00 91.12 104 PHE A CA 1
ATOM 843 C C . PHE A 1 104 ? -13.406 -5.944 4.848 1.00 91.12 104 PHE A C 1
ATOM 845 O O . PHE A 1 104 ? -13.128 -5.974 3.650 1.00 91.12 104 PHE A O 1
ATOM 852 N N . SER A 1 105 ? -14.544 -5.401 5.292 1.00 93.50 105 SER A N 1
ATOM 853 C CA . SER A 1 105 ? -15.512 -4.767 4.387 1.00 93.50 105 SER A CA 1
ATOM 854 C C . SER A 1 105 ? -14.915 -3.531 3.717 1.00 93.50 105 SER A C 1
ATOM 856 O O . SER A 1 105 ? -15.027 -3.373 2.507 1.00 93.50 105 SER A O 1
ATOM 858 N N . ILE A 1 106 ? -14.206 -2.702 4.482 1.00 94.94 106 ILE A N 1
ATOM 859 C CA . ILE A 1 106 ? -13.542 -1.495 3.984 1.00 94.94 106 ILE A CA 1
ATOM 860 C C . ILE A 1 106 ? -12.418 -1.860 3.004 1.00 94.94 106 ILE A C 1
ATOM 862 O O . ILE A 1 106 ? -12.258 -1.221 1.966 1.00 94.94 106 ILE A O 1
ATOM 866 N N . GLN A 1 107 ? -11.673 -2.932 3.286 1.00 92.12 107 GLN A N 1
ATOM 867 C CA . GLN A 1 107 ? -10.668 -3.470 2.369 1.00 92.12 107 GLN A CA 1
ATOM 868 C C . GLN A 1 107 ? -11.293 -3.908 1.032 1.00 92.12 107 GLN A C 1
ATOM 870 O O . GLN A 1 107 ? -10.746 -3.616 -0.031 1.00 92.12 107 GLN A O 1
ATOM 875 N N . ALA A 1 108 ? -12.453 -4.571 1.069 1.00 91.75 108 ALA A N 1
ATOM 876 C CA . ALA A 1 108 ? -13.180 -4.964 -0.135 1.00 91.75 108 ALA A CA 1
ATOM 877 C C . ALA A 1 108 ? -13.705 -3.753 -0.926 1.00 91.75 108 ALA A C 1
ATOM 879 O O . ALA A 1 108 ? -13.678 -3.768 -2.156 1.00 91.75 108 ALA A O 1
ATOM 880 N N . GLU A 1 109 ? -14.143 -2.689 -0.248 1.00 94.50 109 GLU A N 1
ATOM 881 C CA . GLU A 1 109 ? -14.528 -1.436 -0.905 1.00 94.50 109 GLU A CA 1
ATOM 882 C C . GLU A 1 109 ? -13.330 -0.765 -1.595 1.00 94.50 109 GLU A C 1
ATOM 884 O O . GLU A 1 109 ? -13.451 -0.349 -2.745 1.00 94.50 109 GLU A O 1
ATOM 889 N N . LEU A 1 110 ? -12.156 -0.730 -0.949 1.00 94.00 110 LEU A N 1
ATOM 890 C CA . LEU A 1 110 ? -10.921 -0.194 -1.540 1.00 94.00 110 LEU A CA 1
ATOM 891 C C . LEU A 1 110 ? -10.513 -0.918 -2.823 1.00 94.00 110 LEU A C 1
ATOM 893 O O . LEU A 1 110 ? -10.135 -0.264 -3.792 1.00 94.00 110 LEU A O 1
ATOM 897 N N . LEU A 1 111 ? -10.621 -2.250 -2.850 1.00 90.81 111 LEU A N 1
ATOM 898 C CA . LEU A 1 111 ? -10.312 -3.055 -4.040 1.00 90.81 111 LEU A CA 1
ATOM 899 C C . LEU A 1 111 ? -11.200 -2.703 -5.243 1.00 90.81 111 LEU A C 1
ATOM 901 O O . LEU A 1 111 ? -10.782 -2.876 -6.385 1.00 90.81 111 LEU A O 1
ATOM 905 N N . ASN A 1 112 ? -12.408 -2.200 -4.985 1.00 90.38 112 ASN A N 1
ATOM 906 C CA . ASN A 1 112 ? -13.386 -1.827 -6.005 1.00 90.38 112 ASN A CA 1
ATOM 907 C C . ASN A 1 112 ? -13.510 -0.303 -6.186 1.00 90.38 112 ASN A C 1
ATOM 909 O O . ASN A 1 112 ? -14.415 0.162 -6.879 1.00 90.38 112 ASN A O 1
ATOM 913 N N . CYS A 1 113 ? -12.613 0.483 -5.584 1.00 92.56 113 CYS A N 1
ATOM 914 C CA . CYS A 1 113 ? -12.653 1.938 -5.646 1.00 92.56 113 CYS A CA 1
ATOM 915 C C . CYS A 1 113 ? -12.396 2.429 -7.079 1.00 92.56 113 CYS A C 1
ATOM 917 O O . CYS A 1 113 ? -11.350 2.153 -7.677 1.00 92.56 113 CYS A O 1
ATOM 919 N N . SER A 1 114 ? -13.367 3.151 -7.645 1.00 88.81 114 SER A N 1
ATOM 920 C CA . SER A 1 114 ? -13.330 3.578 -9.051 1.00 88.81 114 SER A CA 1
ATOM 921 C C . SER A 1 114 ? -13.650 5.056 -9.269 1.00 88.81 114 SER A C 1
ATOM 923 O O . SER A 1 114 ? -13.411 5.575 -10.362 1.00 88.81 114 SER A O 1
ATOM 925 N N . SER A 1 115 ? -14.136 5.747 -8.237 1.00 90.56 115 SER A N 1
ATOM 926 C CA . SER A 1 115 ? -14.534 7.151 -8.299 1.00 90.56 115 SER A CA 1
ATOM 927 C C . SER A 1 115 ? -14.019 7.956 -7.095 1.00 90.56 115 SER A C 1
ATOM 929 O O . SER A 1 115 ? -13.709 7.374 -6.052 1.00 90.56 115 SER A O 1
ATOM 931 N N . PRO A 1 116 ? -13.922 9.296 -7.214 1.00 89.06 116 PRO A N 1
ATOM 932 C CA . PRO A 1 116 ? -13.585 10.155 -6.081 1.00 89.06 116 PRO A CA 1
ATOM 933 C C . PRO A 1 116 ? -14.578 10.005 -4.920 1.00 89.06 116 PRO A C 1
ATOM 935 O O . PRO A 1 116 ? -14.165 9.951 -3.765 1.00 89.06 116 PRO A O 1
ATOM 938 N N . ASP A 1 117 ? -15.873 9.875 -5.221 1.00 89.94 117 ASP A N 1
ATOM 939 C CA . ASP A 1 117 ? -16.925 9.737 -4.207 1.00 89.94 117 ASP A CA 1
ATOM 940 C C . ASP A 1 117 ? -16.780 8.433 -3.408 1.00 89.94 117 ASP A C 1
ATOM 942 O O . ASP A 1 117 ? -16.941 8.430 -2.183 1.00 89.94 117 ASP A O 1
ATOM 946 N N . ASP A 1 118 ? -16.402 7.333 -4.075 1.00 92.25 118 ASP A N 1
ATOM 947 C CA . ASP A 1 118 ? -16.068 6.075 -3.398 1.00 92.25 118 ASP A CA 1
ATOM 948 C C . ASP A 1 118 ? -14.903 6.274 -2.433 1.00 92.25 118 ASP A C 1
ATOM 950 O O . ASP A 1 118 ? -14.978 5.858 -1.278 1.00 92.25 118 ASP A O 1
ATOM 954 N N . LEU A 1 119 ? -13.837 6.932 -2.895 1.00 92.19 119 LEU A N 1
ATOM 955 C CA . LEU A 1 119 ? -12.636 7.171 -2.105 1.00 92.19 119 LEU A CA 1
ATOM 956 C C . LEU A 1 119 ? -12.942 7.999 -0.849 1.00 92.19 119 LEU A C 1
ATOM 958 O O . LEU A 1 119 ? -12.510 7.623 0.241 1.00 92.19 119 LEU A O 1
ATOM 962 N N . VAL A 1 120 ? -13.719 9.081 -0.985 1.00 91.31 120 VAL A N 1
ATOM 963 C CA . VAL A 1 120 ? -14.176 9.909 0.144 1.00 91.31 120 VAL A CA 1
ATOM 964 C C . VAL A 1 120 ? -14.912 9.045 1.159 1.00 91.31 120 VAL A C 1
ATOM 966 O O . VAL A 1 120 ? -14.523 8.992 2.327 1.00 91.31 120 VAL A O 1
ATOM 969 N N . ARG A 1 121 ? -15.934 8.310 0.707 1.00 94.44 121 ARG A N 1
ATOM 970 C CA . ARG A 1 121 ? -16.749 7.441 1.564 1.00 94.44 121 ARG A CA 1
ATOM 971 C C . ARG A 1 121 ? -15.894 6.411 2.302 1.00 94.44 121 ARG A C 1
ATOM 973 O O . ARG A 1 121 ? -16.047 6.234 3.508 1.00 94.44 121 ARG A O 1
ATOM 980 N N . ILE A 1 122 ? -14.981 5.755 1.592 1.00 95.75 122 ILE A N 1
ATOM 981 C CA . ILE A 1 122 ? -14.091 4.726 2.132 1.00 95.75 122 ILE A CA 1
ATOM 982 C C . ILE A 1 122 ? -13.150 5.309 3.191 1.00 95.75 122 ILE A C 1
ATOM 984 O O . ILE A 1 122 ? -13.045 4.753 4.284 1.00 95.75 122 ILE A O 1
ATOM 988 N N . ILE A 1 123 ? -12.485 6.435 2.913 1.00 94.25 123 ILE A N 1
ATOM 989 C CA . ILE A 1 123 ? -11.563 7.067 3.870 1.00 94.25 123 ILE A CA 1
ATOM 990 C C . ILE A 1 123 ? -12.320 7.527 5.121 1.00 94.25 123 ILE A C 1
ATOM 992 O O . ILE A 1 123 ? -11.860 7.299 6.243 1.00 94.25 123 ILE A O 1
ATOM 996 N N . THR A 1 124 ? -13.513 8.103 4.955 1.00 91.75 124 THR A N 1
ATOM 997 C CA . THR A 1 124 ? -14.387 8.440 6.085 1.00 91.75 124 THR A CA 1
ATOM 998 C C . THR A 1 124 ? -14.767 7.194 6.890 1.00 91.75 124 THR A C 1
ATOM 1000 O O . THR A 1 124 ? -14.703 7.220 8.120 1.00 91.75 124 THR A O 1
ATOM 1003 N N . ASN A 1 125 ? -15.090 6.077 6.228 1.00 93.69 125 ASN A N 1
ATOM 1004 C CA . ASN A 1 125 ? -15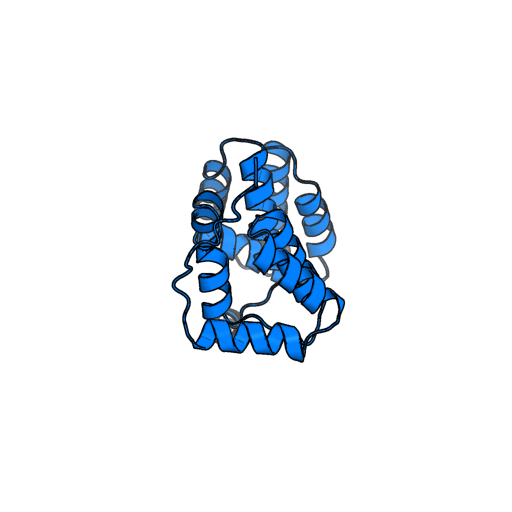.392 4.810 6.896 1.00 93.69 125 ASN A CA 1
ATOM 1005 C C . ASN A 1 125 ? -14.201 4.279 7.707 1.00 93.69 125 ASN A C 1
ATOM 1007 O O . ASN A 1 125 ? -14.414 3.797 8.823 1.00 93.69 125 ASN A O 1
ATOM 1011 N N . ILE A 1 126 ? -12.966 4.403 7.202 1.00 94.62 126 ILE A N 1
ATOM 1012 C CA . ILE A 1 126 ? -11.745 4.066 7.958 1.00 94.62 126 ILE A CA 1
ATOM 1013 C C . ILE A 1 126 ? -11.672 4.920 9.224 1.00 94.62 126 ILE A C 1
ATOM 1015 O O . ILE A 1 126 ? -11.575 4.376 10.323 1.00 94.62 126 ILE A O 1
ATOM 1019 N N . ALA A 1 127 ? -11.768 6.245 9.090 1.00 91.62 127 ALA A N 1
ATOM 1020 C CA . ALA A 1 127 ? -11.629 7.171 10.213 1.00 91.62 127 ALA A CA 1
ATOM 1021 C C . ALA A 1 127 ? -12.693 6.944 11.303 1.00 91.62 127 ALA A C 1
ATOM 1023 O O . ALA A 1 127 ? -12.368 6.864 12.492 1.00 91.62 127 ALA A O 1
ATOM 1024 N N . LEU A 1 128 ? -13.960 6.784 10.908 1.00 91.31 128 LEU A N 1
ATOM 1025 C CA . LEU A 1 128 ? -15.066 6.531 11.834 1.00 91.31 128 LEU A CA 1
ATOM 1026 C C . LEU A 1 128 ? -14.936 5.172 12.528 1.00 91.31 128 LEU A C 1
ATOM 1028 O O . LEU A 1 128 ? -15.114 5.082 13.746 1.00 91.31 128 LEU A O 1
ATOM 1032 N N . SER A 1 129 ? -14.600 4.123 11.774 1.00 92.19 129 SER A N 1
ATOM 1033 C CA . SER A 1 129 ? -14.437 2.774 12.325 1.00 92.19 129 SER A CA 1
ATOM 1034 C C . SER A 1 129 ? -13.258 2.715 13.289 1.00 92.19 129 SER A C 1
ATOM 1036 O O . SER A 1 129 ? -13.387 2.171 14.385 1.00 92.19 129 SER A O 1
ATOM 1038 N N . TYR A 1 130 ? -12.139 3.353 12.935 1.00 90.94 130 TYR A N 1
ATOM 1039 C CA . TYR A 1 130 ? -10.963 3.446 13.795 1.00 90.94 130 TYR A CA 1
ATOM 1040 C C . TYR A 1 130 ? -11.295 4.132 15.117 1.00 90.94 130 TYR A C 1
ATOM 1042 O O . TYR A 1 130 ? -11.060 3.570 16.187 1.00 90.94 130 TYR A O 1
ATOM 1050 N N . ARG A 1 131 ? -11.927 5.311 15.057 1.00 89.50 131 ARG A N 1
ATOM 1051 C CA . ARG A 1 131 ? -12.335 6.055 16.254 1.00 89.50 131 ARG A CA 1
ATOM 1052 C C . ARG A 1 131 ? -13.281 5.243 17.136 1.00 89.50 131 ARG A C 1
ATOM 1054 O O . ARG A 1 131 ? -13.181 5.308 18.357 1.00 89.50 131 ARG A O 1
ATOM 1061 N N . ARG A 1 132 ? -14.188 4.466 16.539 1.00 88.12 132 ARG A N 1
ATOM 1062 C CA . ARG A 1 132 ? -15.131 3.617 17.278 1.00 88.12 132 ARG A CA 1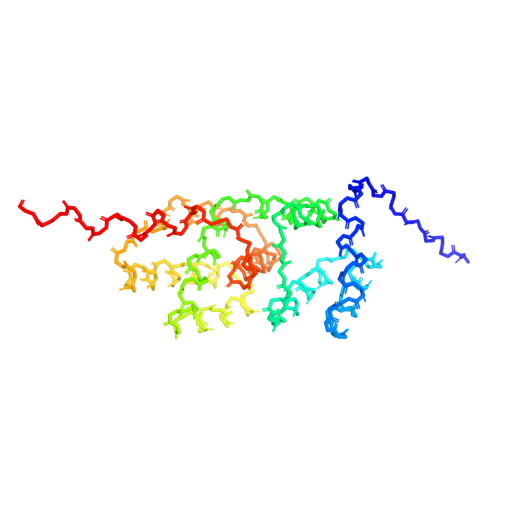
ATOM 1063 C C . ARG A 1 132 ? -14.440 2.466 18.013 1.00 88.12 132 ARG A C 1
ATOM 1065 O O . ARG A 1 132 ? -14.826 2.167 19.139 1.00 88.12 132 ARG A O 1
ATOM 1072 N N . VAL A 1 133 ? -13.467 1.812 17.380 1.00 87.19 133 VAL A N 1
ATOM 1073 C CA . VAL A 1 133 ? -12.823 0.596 17.910 1.00 87.19 133 VAL A CA 1
ATOM 1074 C C . VAL A 1 133 ? -11.680 0.932 18.864 1.00 87.19 133 VAL A C 1
ATOM 1076 O O . VAL A 1 133 ? -11.578 0.335 19.930 1.00 87.19 133 VAL A O 1
ATOM 1079 N N . ILE A 1 134 ? -10.845 1.904 18.501 1.00 83.50 134 ILE A N 1
ATOM 1080 C CA . ILE A 1 134 ? -9.621 2.246 19.237 1.00 83.50 134 ILE A CA 1
ATOM 1081 C C . ILE A 1 134 ? -9.855 3.385 20.237 1.00 83.50 134 ILE A C 1
ATOM 1083 O O . ILE A 1 134 ? -9.021 3.622 21.102 1.00 83.50 134 ILE A O 1
ATOM 1087 N N . LYS A 1 135 ? -10.985 4.103 20.143 1.00 77.50 135 LYS A N 1
ATOM 1088 C CA . LYS A 1 135 ? -11.336 5.273 20.980 1.00 77.50 135 LYS A CA 1
ATOM 1089 C C . LYS A 1 135 ? -10.319 6.428 20.950 1.00 77.50 135 LYS A C 1
ATOM 1091 O O . LYS A 1 135 ? -10.519 7.424 21.635 1.00 77.50 135 LYS A O 1
ATOM 1096 N N . LYS A 1 136 ? -9.281 6.342 20.113 1.00 76.94 136 LYS A N 1
ATOM 1097 C CA . LYS A 1 136 ? -8.273 7.382 19.870 1.00 76.94 136 LYS A CA 1
ATOM 1098 C C . LYS A 1 136 ? -8.416 7.943 18.453 1.00 76.94 136 LYS A C 1
ATOM 1100 O O . LYS A 1 136 ? -8.925 7.278 17.547 1.00 76.94 136 LYS A O 1
ATOM 1105 N N . THR A 1 137 ? -7.949 9.169 18.248 1.00 72.00 137 THR A N 1
ATOM 1106 C CA . THR A 1 137 ? -7.864 9.800 16.924 1.00 72.00 137 THR A CA 1
ATOM 1107 C C . THR A 1 137 ? -6.475 9.586 16.333 1.00 72.00 137 THR A C 1
ATOM 1109 O O . THR A 1 137 ? -5.518 10.208 16.782 1.00 72.00 137 THR A O 1
ATOM 1112 N N . MET A 1 138 ? -6.368 8.718 15.326 1.00 77.12 138 MET A N 1
ATOM 1113 C CA . MET A 1 138 ? -5.137 8.548 14.535 1.00 77.12 138 MET A CA 1
ATOM 1114 C C . MET A 1 138 ? -5.116 9.441 13.287 1.00 77.12 138 MET A C 1
ATOM 1116 O O . MET A 1 138 ? -4.055 9.899 12.871 1.00 77.12 138 MET A O 1
ATOM 1120 N N . LEU A 1 139 ? -6.291 9.690 12.704 1.00 81.94 139 LEU A N 1
ATOM 1121 C CA . LEU A 1 139 ? -6.480 10.516 11.515 1.00 81.94 139 LEU A CA 1
ATOM 1122 C C . LEU A 1 139 ? -7.157 11.824 11.921 1.00 81.94 139 LEU A C 1
ATOM 1124 O O . LEU A 1 139 ? -8.165 11.797 12.630 1.00 81.94 139 LEU A O 1
ATOM 1128 N N . ASN A 1 140 ? -6.608 12.950 11.472 1.00 82.94 140 ASN A N 1
ATOM 1129 C CA . ASN A 1 140 ? -7.258 14.254 11.578 1.00 82.94 140 ASN A CA 1
ATOM 1130 C C . ASN A 1 140 ? -7.809 14.699 10.212 1.00 82.94 140 ASN A C 1
ATOM 1132 O O . ASN A 1 140 ? -7.511 14.098 9.178 1.00 82.94 140 ASN A O 1
ATOM 1136 N N . ASP A 1 141 ? -8.603 15.769 10.204 1.00 85.19 141 ASP A N 1
ATOM 1137 C CA . ASP A 1 141 ? -9.212 16.283 8.971 1.00 85.19 141 ASP A CA 1
ATOM 1138 C C . ASP A 1 141 ? -8.162 16.719 7.938 1.00 85.19 141 ASP A C 1
ATOM 1140 O O . ASP A 1 141 ? -8.405 16.626 6.737 1.00 85.19 141 ASP A O 1
ATOM 1144 N N . ASN A 1 142 ? -6.969 17.138 8.379 1.00 87.50 142 ASN A N 1
ATOM 1145 C CA . ASN A 1 142 ? -5.876 17.483 7.470 1.00 87.50 142 ASN A CA 1
ATOM 1146 C C . ASN A 1 142 ? -5.338 16.244 6.748 1.00 87.50 142 ASN A C 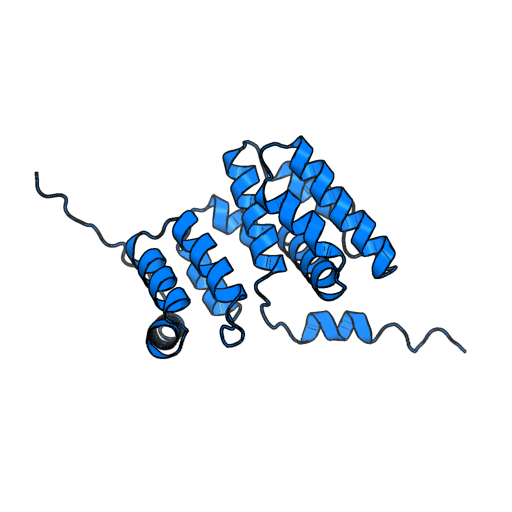1
ATOM 1148 O O . ASN A 1 142 ? -5.157 16.306 5.538 1.00 87.50 142 ASN A O 1
ATOM 1152 N N . ASP A 1 143 ? -5.147 15.122 7.452 1.00 87.31 143 ASP A N 1
ATOM 1153 C CA . ASP A 1 143 ? -4.705 13.858 6.853 1.00 87.31 143 ASP A CA 1
ATOM 1154 C C . ASP A 1 143 ? -5.714 13.377 5.794 1.00 87.31 143 ASP A C 1
ATOM 1156 O O . ASP A 1 143 ? -5.331 12.918 4.719 1.00 87.31 143 ASP A O 1
ATOM 1160 N N . ILE A 1 144 ? -7.014 13.517 6.072 1.00 86.75 144 ILE A N 1
ATOM 1161 C CA . ILE A 1 144 ? -8.083 13.141 5.137 1.00 86.75 144 ILE A CA 1
ATOM 1162 C C . ILE A 1 144 ? -8.074 14.066 3.913 1.00 86.75 144 ILE A C 1
ATOM 1164 O O . ILE A 1 144 ? -8.054 13.589 2.778 1.00 86.75 144 ILE A O 1
ATOM 1168 N N . ASN A 1 145 ? -8.050 15.383 4.128 1.00 88.25 145 ASN A N 1
ATOM 1169 C CA . ASN A 1 145 ? -8.064 16.367 3.046 1.00 88.25 145 ASN A CA 1
ATOM 1170 C C . ASN A 1 145 ? -6.811 16.283 2.167 1.00 88.25 145 ASN A C 1
ATOM 1172 O O . ASN A 1 145 ? -6.911 16.426 0.951 1.00 88.25 145 ASN A O 1
ATOM 1176 N N . GLU A 1 146 ? -5.638 16.037 2.752 1.00 88.94 146 GLU A N 1
ATOM 1177 C CA . GLU A 1 146 ? -4.390 15.864 2.006 1.00 88.94 146 GLU A CA 1
ATOM 1178 C C . GLU A 1 146 ? -4.500 14.699 1.018 1.00 88.94 146 GLU A C 1
ATOM 1180 O O . GLU A 1 146 ? -4.194 14.853 -0.165 1.00 88.94 146 GLU A O 1
ATOM 1185 N N . VAL A 1 147 ? -5.012 13.555 1.475 1.00 88.69 147 VAL A N 1
ATOM 1186 C CA . VAL A 1 147 ? -5.156 12.363 0.634 1.00 88.69 147 VAL A CA 1
ATOM 1187 C C . VAL A 1 147 ? -6.205 12.568 -0.456 1.00 88.69 147 VAL A C 1
ATOM 1189 O O . VAL A 1 147 ? -5.957 12.221 -1.610 1.00 88.69 147 VAL A O 1
ATOM 1192 N N . LEU A 1 148 ? -7.340 13.189 -0.137 1.00 87.44 148 LEU A N 1
ATOM 1193 C CA . LEU A 1 148 ? -8.386 13.468 -1.125 1.00 87.44 148 LEU A CA 1
ATOM 1194 C C . LEU A 1 148 ? -7.942 14.471 -2.197 1.00 87.44 148 LEU A C 1
ATOM 1196 O O . LEU A 1 148 ? -8.299 14.314 -3.360 1.00 87.44 148 LEU A O 1
ATOM 1200 N N . ASN A 1 149 ? -7.116 15.454 -1.833 1.00 87.06 149 ASN A N 1
ATOM 1201 C CA . ASN A 1 149 ? -6.575 16.440 -2.771 1.00 87.06 149 ASN A CA 1
ATOM 1202 C C . ASN A 1 149 ? -5.357 15.929 -3.561 1.00 87.06 149 ASN A C 1
ATOM 1204 O O . ASN A 1 149 ? -4.915 16.592 -4.498 1.00 87.06 149 ASN A O 1
ATOM 1208 N N . SER A 1 150 ? -4.802 14.767 -3.198 1.00 84.06 150 SER A N 1
ATOM 1209 C CA . SER A 1 150 ? -3.636 14.176 -3.869 1.00 84.06 150 SER A CA 1
ATOM 1210 C C . SER A 1 150 ? -3.960 13.496 -5.204 1.00 84.06 150 SER A C 1
ATOM 1212 O O . SER A 1 150 ? -3.041 13.095 -5.920 1.00 84.06 150 SER A O 1
ATOM 1214 N N . VAL A 1 151 ? -5.248 13.368 -5.546 1.00 84.69 151 VAL A N 1
ATOM 1215 C CA . VAL A 1 151 ? -5.719 12.664 -6.742 1.00 84.69 151 VAL A CA 1
ATOM 1216 C C . VAL A 1 151 ? -6.555 13.570 -7.643 1.00 84.69 151 VAL A C 1
ATOM 1218 O O . VAL A 1 151 ? -7.447 14.277 -7.184 1.00 84.69 151 VAL A O 1
ATOM 1221 N N . SER A 1 152 ? -6.285 13.530 -8.947 1.00 81.00 152 SER A N 1
ATOM 1222 C CA . SER A 1 152 ? -6.989 14.328 -9.960 1.00 81.00 152 SER A CA 1
ATOM 1223 C C . SER A 1 152 ? -7.773 13.499 -10.980 1.00 81.00 152 SER A C 1
ATOM 1225 O O . SER A 1 152 ? -8.589 14.055 -11.714 1.00 81.00 152 SER A O 1
ATOM 1227 N N . ASP A 1 153 ? -7.556 12.182 -11.039 1.00 85.88 153 ASP A N 1
ATOM 1228 C CA . ASP A 1 153 ? -8.218 11.294 -11.996 1.00 85.88 153 ASP A CA 1
ATOM 1229 C C . ASP A 1 153 ? -8.432 9.862 -11.462 1.00 85.88 153 ASP A C 1
ATOM 1231 O O . ASP A 1 153 ? -7.897 9.450 -10.427 1.00 85.88 153 ASP A O 1
ATOM 1235 N N . THR A 1 154 ? -9.215 9.067 -12.200 1.00 86.06 154 THR A N 1
ATOM 1236 C CA . THR A 1 154 ? -9.524 7.665 -11.870 1.00 86.06 154 THR A CA 1
ATOM 1237 C C . THR A 1 154 ? -8.285 6.769 -11.792 1.00 86.06 154 THR A C 1
ATOM 1239 O O . THR A 1 154 ? -8.266 5.810 -11.019 1.00 86.06 154 THR A O 1
ATOM 1242 N N . LYS A 1 155 ? -7.237 7.045 -12.579 1.00 86.06 155 LYS A N 1
ATOM 1243 C CA . LYS A 1 155 ? -5.997 6.262 -12.538 1.00 86.06 155 LYS A CA 1
ATOM 1244 C C . LYS A 1 155 ? -5.284 6.504 -11.210 1.00 86.06 155 LYS A C 1
ATOM 1246 O O . LYS A 1 155 ? -4.888 5.542 -10.560 1.00 86.06 155 LYS A O 1
ATOM 1251 N N . GLN A 1 156 ? -5.168 7.755 -10.780 1.00 87.94 156 GLN A N 1
ATOM 1252 C CA . GLN A 1 156 ? -4.561 8.125 -9.506 1.00 87.94 156 GLN A CA 1
ATOM 1253 C C . GLN A 1 156 ? -5.366 7.612 -8.313 1.00 87.94 156 GLN A C 1
ATOM 1255 O O . GLN A 1 156 ? -4.767 7.125 -7.360 1.00 87.94 156 GLN A O 1
ATOM 1260 N N . ILE A 1 157 ? -6.700 7.605 -8.397 1.00 89.94 157 ILE A N 1
ATOM 1261 C CA . ILE A 1 157 ? -7.562 6.982 -7.379 1.00 89.94 157 ILE A CA 1
ATOM 1262 C C . ILE A 1 157 ? -7.226 5.500 -7.212 1.00 89.94 157 ILE A C 1
ATOM 1264 O O . ILE A 1 157 ? -7.041 5.034 -6.089 1.00 89.94 157 ILE A O 1
ATOM 1268 N N . LYS A 1 158 ? -7.076 4.763 -8.320 1.00 89.50 158 LYS A N 1
ATOM 1269 C CA . LYS A 1 158 ? -6.665 3.354 -8.264 1.00 89.50 158 LYS A CA 1
ATOM 1270 C C . LYS A 1 158 ? -5.274 3.191 -7.658 1.00 89.50 158 LYS A C 1
ATOM 1272 O O . LYS A 1 158 ? -5.071 2.279 -6.862 1.00 89.50 158 LYS A O 1
ATOM 1277 N N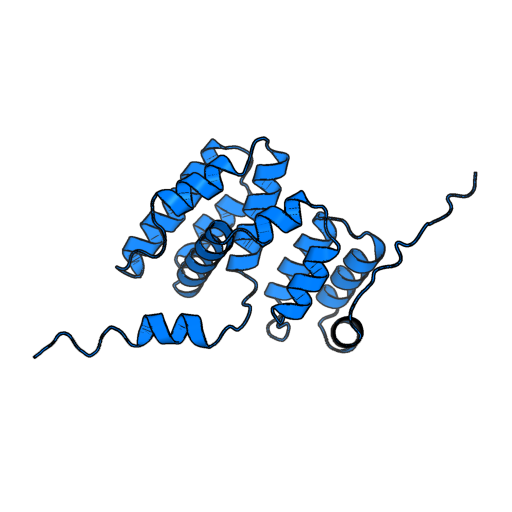 . ILE A 1 159 ? -4.314 4.045 -8.015 1.00 89.56 159 ILE A N 1
ATOM 1278 C CA . ILE A 1 159 ? -2.963 3.993 -7.430 1.00 89.56 159 ILE A CA 1
ATOM 1279 C C . ILE A 1 159 ? -3.045 4.216 -5.919 1.00 89.56 159 ILE A C 1
ATOM 1281 O O . ILE A 1 159 ? -2.525 3.406 -5.157 1.00 89.56 159 ILE A O 1
ATOM 1285 N N . LEU A 1 160 ? -3.740 5.266 -5.489 1.00 92.62 160 LEU A N 1
ATOM 1286 C CA . LEU A 1 160 ? -3.905 5.615 -4.086 1.00 92.62 160 LEU A CA 1
ATOM 1287 C C . LEU A 1 160 ? -4.592 4.497 -3.291 1.00 92.62 160 LEU A C 1
ATOM 1289 O O . LEU A 1 160 ? -4.086 4.101 -2.243 1.00 92.62 160 LEU A O 1
ATOM 1293 N N . ALA A 1 161 ? -5.698 3.947 -3.799 1.00 92.94 161 ALA A N 1
ATOM 1294 C CA . ALA A 1 161 ? -6.391 2.832 -3.157 1.00 92.94 161 ALA A CA 1
ATOM 1295 C C . ALA A 1 161 ? -5.456 1.625 -2.974 1.00 92.94 161 ALA A C 1
ATOM 1297 O O . ALA A 1 161 ? -5.405 1.036 -1.895 1.00 92.94 161 ALA A O 1
ATOM 1298 N N . ASN A 1 162 ? -4.646 1.310 -3.989 1.00 90.56 162 ASN A N 1
ATOM 1299 C CA . ASN A 1 162 ? -3.644 0.253 -3.893 1.00 90.56 162 ASN A CA 1
ATOM 1300 C C . ASN A 1 162 ? -2.532 0.574 -2.885 1.00 90.56 162 ASN A C 1
ATOM 1302 O O . ASN A 1 162 ? -2.115 -0.326 -2.163 1.00 90.56 162 ASN A O 1
ATOM 1306 N N . MET A 1 163 ? -2.081 1.827 -2.773 1.00 90.69 163 MET A N 1
ATOM 1307 C CA . MET A 1 163 ? -1.094 2.215 -1.755 1.00 90.69 163 MET A CA 1
ATOM 1308 C C . MET A 1 163 ? -1.651 2.058 -0.334 1.00 90.69 163 MET A C 1
ATOM 1310 O O . MET A 1 163 ? -0.977 1.493 0.528 1.00 90.69 163 MET A O 1
ATOM 1314 N N . ILE A 1 164 ? -2.900 2.476 -0.097 1.00 92.94 164 ILE A N 1
ATOM 1315 C CA . ILE A 1 164 ? -3.591 2.254 1.185 1.00 92.94 164 ILE A CA 1
ATOM 1316 C C . ILE A 1 164 ? -3.672 0.751 1.480 1.00 92.94 164 ILE A C 1
ATOM 1318 O O . ILE A 1 164 ? -3.356 0.320 2.589 1.00 92.94 164 ILE A O 1
ATOM 1322 N N . LEU A 1 165 ? -4.044 -0.062 0.485 1.00 91.31 165 LEU A N 1
ATOM 1323 C CA . LEU A 1 165 ? -4.126 -1.514 0.631 1.00 91.31 165 LEU A CA 1
ATOM 1324 C C . LEU A 1 165 ? -2.769 -2.147 0.945 1.00 91.31 165 LEU A C 1
ATOM 1326 O O . LEU A 1 165 ? -2.699 -3.016 1.816 1.00 91.31 165 LEU A O 1
ATOM 1330 N N . ILE A 1 166 ? -1.696 -1.702 0.290 1.00 88.06 166 ILE A N 1
ATOM 1331 C CA . ILE A 1 166 ? -0.330 -2.154 0.565 1.00 88.06 166 ILE A CA 1
ATOM 1332 C C . ILE A 1 166 ? 0.026 -1.866 2.024 1.00 88.06 166 ILE A C 1
ATOM 1334 O O . ILE A 1 166 ? 0.361 -2.799 2.747 1.00 88.06 166 ILE A O 1
ATOM 1338 N N . TYR A 1 167 ? -0.146 -0.633 2.504 1.00 87.75 167 TYR A N 1
ATOM 1339 C CA . TYR A 1 167 ? 0.103 -0.304 3.913 1.00 87.75 167 TYR A CA 1
ATOM 1340 C C . TYR A 1 167 ? -0.831 -1.033 4.890 1.00 87.75 167 TYR A C 1
ATOM 1342 O O . TYR A 1 167 ? -0.456 -1.264 6.037 1.00 87.75 167 TYR A O 1
ATOM 1350 N N . SER A 1 168 ? -2.024 -1.436 4.443 1.00 88.12 168 SER A N 1
ATOM 1351 C CA . SER A 1 168 ? -2.967 -2.201 5.266 1.00 88.12 168 SER A CA 1
ATOM 1352 C C . SER A 1 168 ? -2.645 -3.693 5.387 1.00 88.12 168 SER A C 1
ATOM 1354 O O . SER A 1 168 ? -3.170 -4.361 6.276 1.00 88.12 168 SER A O 1
ATOM 1356 N N . SER A 1 169 ? -1.818 -4.235 4.488 1.00 79.69 169 SER A N 1
ATOM 1357 C CA . SER A 1 169 ? -1.590 -5.682 4.342 1.00 79.69 169 SER A CA 1
ATOM 1358 C C . SER A 1 169 ? -0.123 -6.085 4.481 1.00 79.69 169 SER A C 1
ATOM 1360 O O . SER A 1 169 ? 0.173 -7.199 4.907 1.00 79.69 169 SER A O 1
ATOM 1362 N N . VAL A 1 170 ? 0.799 -5.176 4.174 1.00 68.69 170 VAL A N 1
ATOM 1363 C CA . VAL A 1 170 ? 2.241 -5.390 4.238 1.00 68.69 170 VAL A CA 1
ATOM 1364 C C . VAL A 1 170 ? 2.762 -4.685 5.473 1.00 68.69 170 VAL A C 1
ATOM 1366 O O . VAL A 1 170 ? 2.936 -3.467 5.505 1.00 68.69 170 VAL A O 1
ATOM 1369 N N . TYR A 1 171 ? 3.012 -5.469 6.513 1.00 61.66 171 TYR A N 1
ATOM 1370 C CA . TYR A 1 171 ? 3.530 -4.923 7.750 1.00 61.66 171 TYR A CA 1
ATOM 1371 C C . TYR A 1 171 ? 5.048 -4.716 7.662 1.00 61.66 171 TYR A C 1
ATOM 1373 O O . TYR A 1 171 ? 5.836 -5.663 7.695 1.00 61.66 171 TYR A O 1
ATOM 1381 N N . ILE A 1 172 ? 5.447 -3.450 7.553 1.00 60.91 172 ILE A N 1
ATOM 1382 C CA . ILE A 1 172 ? 6.825 -2.998 7.726 1.00 60.91 172 ILE A CA 1
ATOM 1383 C C . ILE A 1 172 ? 7.055 -2.881 9.237 1.00 60.91 172 ILE A C 1
ATOM 1385 O O . ILE A 1 172 ? 6.463 -2.025 9.892 1.00 60.91 172 ILE A O 1
ATOM 1389 N N . HIS A 1 173 ? 7.876 -3.758 9.818 1.00 43.25 173 HIS A N 1
ATOM 1390 C CA . HIS A 1 173 ? 8.226 -3.672 11.238 1.00 43.25 173 HIS A CA 1
ATOM 1391 C C . HIS A 1 173 ? 8.979 -2.360 11.525 1.00 43.25 173 HIS A C 1
ATOM 1393 O O . HIS A 1 173 ? 10.190 -2.305 11.340 1.00 43.25 173 HIS A O 1
ATOM 1399 N N . ASN A 1 174 ? 8.296 -1.353 12.071 1.00 44.66 174 ASN A N 1
ATOM 1400 C CA . ASN A 1 174 ? 8.914 -0.371 12.960 1.00 44.66 174 ASN A CA 1
ATOM 1401 C C . ASN A 1 174 ? 8.385 -0.640 14.362 1.00 44.66 174 ASN A C 1
ATOM 1403 O O . ASN A 1 174 ? 7.291 -0.229 14.734 1.00 44.66 174 ASN A O 1
ATOM 1407 N N . LYS A 1 175 ? 9.171 -1.396 15.131 1.00 40.28 175 LYS A N 1
ATOM 1408 C CA . LYS A 1 175 ? 8.813 -1.866 16.475 1.00 40.28 175 LYS A CA 1
ATOM 1409 C C . LYS A 1 175 ? 8.440 -0.716 17.435 1.00 40.28 175 LYS A C 1
ATOM 1411 O O . LYS A 1 175 ? 7.663 -0.928 18.348 1.00 40.28 175 LYS A O 1
ATOM 1416 N N . LYS A 1 176 ? 8.925 0.503 17.169 1.00 44.41 176 LYS A N 1
ATOM 1417 C CA . LYS A 1 176 ? 8.732 1.687 18.020 1.00 44.41 176 LYS A CA 1
ATOM 1418 C C . LYS A 1 176 ? 7.356 2.362 17.925 1.00 44.41 176 LYS A C 1
ATOM 1420 O O . LYS A 1 176 ? 6.919 2.923 18.914 1.00 44.41 176 LYS A O 1
ATOM 1425 N N . GLU A 1 177 ? 6.661 2.314 16.786 1.00 45.53 177 GLU A N 1
ATOM 1426 C CA . GLU A 1 177 ? 5.408 3.087 16.617 1.00 45.53 177 GLU A CA 1
ATOM 1427 C C . GLU A 1 177 ? 4.168 2.397 17.215 1.00 45.53 177 GLU A C 1
ATOM 1429 O O . GLU A 1 177 ? 3.148 3.046 17.419 1.00 45.53 177 GLU A O 1
ATOM 1434 N N . LEU A 1 178 ? 4.230 1.091 17.498 1.00 42.47 178 LEU A N 1
ATOM 1435 C CA . LEU A 1 178 ? 3.122 0.360 18.134 1.00 42.47 178 LEU A CA 1
ATOM 1436 C C . LEU A 1 178 ? 3.236 0.323 19.659 1.00 42.47 178 LEU A C 1
ATOM 1438 O O . LEU A 1 178 ? 2.210 0.378 20.328 1.00 42.47 178 LEU A O 1
ATOM 1442 N N . GLU A 1 179 ? 4.459 0.285 20.195 1.00 40.62 179 GLU A N 1
ATOM 1443 C CA . GLU A 1 179 ? 4.712 0.313 21.643 1.00 40.62 179 GLU A CA 1
ATOM 1444 C C . GLU A 1 179 ? 4.265 1.668 22.250 1.00 40.62 179 GLU A C 1
ATOM 1446 O O . GLU A 1 179 ? 3.624 1.689 23.297 1.00 40.62 179 GLU A O 1
ATOM 1451 N N . GLU A 1 180 ? 4.419 2.792 21.531 1.00 44.94 180 GLU A N 1
ATOM 1452 C CA . GLU A 1 180 ? 3.907 4.110 21.967 1.00 44.94 180 GLU A CA 1
ATOM 1453 C C . GLU A 1 180 ? 2.365 4.213 22.007 1.00 44.94 180 GLU A C 1
ATOM 1455 O O . GLU A 1 180 ? 1.818 5.100 22.661 1.00 44.94 180 GLU A O 1
ATOM 1460 N N . VAL A 1 181 ? 1.628 3.325 21.328 1.00 47.28 181 VAL A N 1
ATOM 1461 C CA . VAL A 1 181 ? 0.151 3.312 21.374 1.00 47.28 181 VAL A CA 1
ATOM 1462 C C . VAL A 1 181 ? -0.365 2.516 22.579 1.00 47.28 181 VAL A C 1
ATOM 1464 O O . VAL A 1 181 ? -1.450 2.835 23.088 1.00 47.28 181 VAL A O 1
ATOM 1467 N N . GLU A 1 182 ? 0.411 1.525 23.034 1.00 42.50 182 GLU A N 1
ATOM 1468 C CA . GLU A 1 182 ? 0.104 0.647 24.170 1.00 42.50 182 GLU A CA 1
ATOM 1469 C C . GLU A 1 182 ? 0.534 1.244 25.526 1.00 42.50 182 GLU A C 1
ATOM 1471 O O . GLU A 1 182 ? -0.173 1.045 26.507 1.00 42.50 182 GLU A O 1
ATOM 1476 N N . GLU A 1 183 ? 1.601 2.050 25.600 1.00 39.31 183 GLU A N 1
ATOM 1477 C CA . GLU A 1 183 ? 2.149 2.541 26.885 1.00 39.31 183 GLU A CA 1
ATOM 1478 C C . GLU A 1 183 ? 1.433 3.759 27.520 1.00 39.31 183 GLU A C 1
ATOM 1480 O O . GLU A 1 183 ? 1.802 4.192 28.610 1.00 39.31 183 GLU A O 1
ATOM 1485 N N . VAL A 1 184 ? 0.394 4.332 26.898 1.00 47.59 184 VAL A N 1
ATOM 1486 C CA . VAL A 1 184 ? -0.235 5.582 27.400 1.00 47.59 184 VAL A CA 1
ATOM 1487 C C . VAL A 1 184 ? -1.409 5.340 28.371 1.00 47.59 184 VAL A C 1
ATOM 1489 O O . VAL A 1 184 ? -1.975 6.299 28.878 1.00 47.59 184 VAL A O 1
ATOM 1492 N N . ASP A 1 185 ? -1.784 4.091 28.673 1.00 44.59 185 ASP A N 1
ATOM 1493 C CA . ASP A 1 185 ? -3.036 3.777 29.401 1.00 44.59 185 ASP A CA 1
ATOM 1494 C C . ASP A 1 185 ? -2.852 3.249 30.842 1.00 44.59 185 ASP A C 1
ATOM 1496 O O . ASP A 1 185 ? -3.753 2.621 31.388 1.00 44.59 185 ASP A O 1
ATOM 1500 N N . GLU A 1 186 ? -1.706 3.502 31.490 1.00 43.19 186 GLU A N 1
ATOM 1501 C CA . GLU A 1 186 ? -1.481 3.101 32.899 1.00 43.19 186 GLU A CA 1
ATOM 1502 C C . GLU A 1 186 ? -1.210 4.265 33.876 1.00 43.19 186 GLU A C 1
ATOM 1504 O O . GLU A 1 186 ? -0.884 4.021 35.035 1.00 43.19 186 GLU A O 1
ATOM 1509 N N . SER A 1 187 ? -1.352 5.538 33.471 1.00 43.72 187 SER A N 1
ATOM 1510 C CA . SER A 1 187 ? -1.017 6.678 34.358 1.00 43.72 187 SER A CA 1
ATOM 1511 C C . SER A 1 187 ? -2.145 7.666 34.699 1.00 43.72 187 SER A C 1
ATOM 1513 O O . SER A 1 187 ? -1.877 8.641 35.397 1.00 43.72 187 SER A O 1
ATOM 1515 N N . GLU A 1 188 ? -3.405 7.405 34.327 1.00 40.75 188 GLU A N 1
ATOM 1516 C CA . GLU A 1 188 ? -4.553 8.269 34.689 1.00 40.75 188 GLU A CA 1
ATOM 1517 C C . GLU A 1 188 ? -5.569 7.632 35.663 1.00 40.75 188 GLU A C 1
ATOM 1519 O O . GLU A 1 188 ? -6.760 7.927 35.611 1.00 40.75 188 GLU A O 1
ATOM 1524 N N . GLU A 1 189 ? -5.115 6.812 36.616 1.00 41.00 189 GLU A N 1
ATOM 1525 C CA . GLU A 1 189 ? -5.912 6.483 37.812 1.00 41.00 189 GLU A CA 1
ATOM 1526 C C . GLU A 1 189 ? -5.065 6.553 39.096 1.00 41.00 189 GLU A C 1
ATOM 1528 O O . GLU A 1 189 ? -4.644 5.518 39.607 1.00 41.00 189 GLU A O 1
ATOM 1533 N N . ILE A 1 190 ? -4.841 7.766 39.633 1.00 36.78 190 ILE A N 1
ATOM 1534 C CA . ILE A 1 190 ? -4.698 8.040 41.086 1.00 36.78 190 ILE A CA 1
ATOM 1535 C C . ILE A 1 190 ? -5.312 9.405 41.412 1.00 36.78 190 ILE A C 1
ATOM 1537 O O . ILE A 1 190 ? -4.882 10.407 40.798 1.00 36.78 190 ILE A O 1
#

Secondary structure (DSSP, 8-state):
-------------HHHHHHHHHHHHHS-HHHHHHHHHHHHH--HHHHHHHHHHHHH-TT----HHHHHHHHHTS-HHHHHHHT-HHHHHHHHHHHHHHHTT-SHHHHHHHHT--SHHHHHHHHHHHHHHHHHHH-S----HHHHHHHHHT--SHHHHHHHHHHHHHHHHS----HHHHHHHHTTSSSS--